Protein AF-0000000079770785 (afdb_homodimer)

Nearest PDB structures (foldseek):
  2zn9-assembly1_B  TM=9.279E-01  e=2.146E-15  Homo sapiens
  5jjg-assembly1_A-2  TM=9.272E-01  e=3.985E-15  Mus musculus
  3aak-assembly1_A-2  TM=9.476E-01  e=1.373E-14  Homo sapiens
  5gqq-assembly1_C  TM=9.398E-01  e=1.037E-14  Homo sapiens
  1hqv-assembly1_A  TM=9.372E-01  e=7.019E-14  Mus musculus

Radius of gyration: 20.45 Å; Cα contacts (8 Å, |Δi|>4): 401; chains: 2; bounding box: 53×60×52 Å

Secondary structure (DSSP, 8-state):
--HHHHHHHHHH-TT-SSSB-HHHHHHH---SSSSPPPHHHHHHHHHHH-TT-SSSB-HHHHHHHHHHHHHHHHHHHHH-TT-SSSB-HHHHHHHHHHTT----HHHHHHHHHHH-TT--S-B-HHHHHHHHHHHHHHHHHHHHH-TT--SEEEEEHHHHHHHHHTT--/--HHHHHHHHHH-TT-SSSB-HHHHHHH---SSSSPPPHHHHHHHHHHH-TT-SSSB-HHHHHHHHHHHHHHHHHHHHH-TT-SSSB-HHHHHHHHHHTT----HHHHHHHHHHH-TT--S-B-HHHHHHHHHHHHHHHHHHHHH-TT--SEEEEEHHHHHHHHGGG--

Structure (mmCIF, N/CA/C/O backbone):
data_AF-0000000079770785-model_v1
#
loop_
_entity.id
_entity.type
_entity.pdbx_description
1 polymer 'Programmed cell death protein 6'
#
loop_
_atom_site.group_PDB
_atom_site.id
_atom_site.type_symbol
_atom_site.label_atom_id
_atom_site.label_alt_id
_atom_site.label_comp_id
_atom_site.label_asym_id
_atom_site.label_entity_id
_atom_site.label_seq_id
_atom_site.pdbx_PDB_ins_code
_atom_site.Cartn_x
_atom_site.Cartn_y
_atom_site.Cartn_z
_atom_site.occupancy
_atom_site.B_iso_or_equiv
_atom_site.auth_seq_id
_atom_site.auth_comp_id
_atom_site.auth_asym_id
_atom_site.auth_atom_id
_atom_site.pdbx_PDB_model_num
ATOM 1 N N . MET A 1 1 ? -13.609 3.619 28.141 1 62.94 1 MET A N 1
ATOM 2 C CA . MET A 1 1 ? -13.633 4.07 26.75 1 62.94 1 MET A CA 1
ATOM 3 C C . MET A 1 1 ? -14.391 5.387 26.625 1 62.94 1 MET A C 1
ATOM 5 O O . MET A 1 1 ? -15.375 5.617 27.328 1 62.94 1 MET A O 1
ATOM 9 N N . ASP A 1 2 ? -13.711 6.406 25.938 1 83.19 2 ASP A N 1
ATOM 10 C CA . ASP A 1 2 ? -14.281 7.742 25.812 1 83.19 2 ASP A CA 1
ATOM 11 C C . ASP A 1 2 ? -15.641 7.691 25.109 1 83.19 2 ASP A C 1
ATOM 13 O O . ASP A 1 2 ? -15.766 7.125 24.016 1 83.19 2 ASP A O 1
ATOM 17 N N . GLN A 1 3 ? -16.719 7.91 25.844 1 89.94 3 GLN A N 1
ATOM 18 C CA . GLN A 1 3 ? -18.109 7.934 25.359 1 89.94 3 GLN A CA 1
ATOM 19 C C . GLN A 1 3 ? -18.203 8.609 24 1 89.94 3 GLN A C 1
ATOM 21 O O . GLN A 1 3 ? -18.969 8.172 23.141 1 89.94 3 GLN A O 1
ATOM 26 N N . ARG A 1 4 ? -17.484 9.555 23.828 1 93.75 4 ARG A N 1
ATOM 27 C CA . ARG A 1 4 ? -17.469 10.281 22.562 1 93.75 4 ARG A CA 1
ATOM 28 C C . ARG A 1 4 ? -17.016 9.383 21.422 1 93.75 4 ARG A C 1
ATOM 30 O O . ARG A 1 4 ? -17.625 9.375 20.359 1 93.75 4 ARG A O 1
ATOM 37 N N . ILE A 1 5 ? -16.047 8.594 21.641 1 95.12 5 ILE A N 1
ATOM 38 C CA . ILE A 1 5 ? -15.508 7.707 20.625 1 95.12 5 ILE A CA 1
ATOM 39 C C . ILE A 1 5 ? -16.531 6.629 20.281 1 95.12 5 ILE A C 1
ATOM 41 O O . ILE A 1 5 ? -16.703 6.281 19.109 1 95.12 5 ILE A O 1
ATOM 45 N N . THR A 1 6 ? -17.172 6.16 21.234 1 95.5 6 THR A N 1
ATOM 46 C CA . THR A 1 6 ? -18.203 5.141 21.016 1 95.5 6 THR A CA 1
ATOM 47 C C . THR A 1 6 ? -19.328 5.684 20.141 1 95.5 6 THR A C 1
ATOM 49 O O . THR A 1 6 ? -19.828 4.984 19.25 1 95.5 6 THR A O 1
ATOM 52 N N . GLU A 1 7 ? -19.75 6.871 20.406 1 96.69 7 GLU A N 1
ATOM 53 C CA . GLU A 1 7 ? -20.797 7.504 19.609 1 96.69 7 GLU A CA 1
ATOM 54 C C . GLU A 1 7 ? -20.359 7.695 18.156 1 96.69 7 GLU A C 1
ATOM 56 O O . GLU A 1 7 ? -21.125 7.453 17.234 1 96.69 7 GLU A O 1
ATOM 61 N N . ILE A 1 8 ? -19.172 8.148 18.016 1 96.75 8 ILE A N 1
ATOM 62 C CA . ILE A 1 8 ? -18.641 8.344 16.672 1 96.75 8 ILE A CA 1
ATOM 63 C C . ILE A 1 8 ? -18.547 7.004 15.953 1 96.75 8 ILE A C 1
ATOM 65 O O . ILE A 1 8 ? -18.891 6.906 14.773 1 96.75 8 ILE A O 1
ATOM 69 N N . PHE A 1 9 ? -18.078 5.992 16.656 1 97.88 9 PHE A N 1
ATOM 70 C CA . PHE A 1 9 ? -18.016 4.645 16.109 1 97.88 9 PHE A CA 1
ATOM 71 C C . PHE A 1 9 ? -19.359 4.207 15.562 1 97.88 9 PHE A C 1
ATOM 73 O O . PHE A 1 9 ? -19.453 3.709 14.438 1 97.88 9 PHE A O 1
ATOM 80 N N . LYS A 1 10 ? -20.344 4.398 16.328 1 97.06 10 LYS A N 1
ATOM 81 C CA . LYS A 1 10 ? -21.688 3.992 15.938 1 97.06 10 LYS A CA 1
ATOM 82 C C . LYS A 1 10 ? -22.156 4.754 14.695 1 97.06 10 LYS A C 1
ATOM 84 O O . LYS A 1 10 ? -22.859 4.195 13.844 1 97.06 10 LYS A O 1
ATOM 89 N N . ARG A 1 11 ? -21.766 5.973 14.578 1 97.19 11 ARG A N 1
ATOM 90 C CA . ARG A 1 11 ? -22.125 6.789 13.43 1 97.19 11 ARG A CA 1
ATOM 91 C C . ARG A 1 11 ? -21.422 6.305 12.164 1 97.19 11 ARG A C 1
ATOM 93 O O . ARG A 1 11 ? -22 6.328 11.078 1 97.19 11 ARG A O 1
ATOM 100 N N . VAL A 1 12 ? -20.219 5.918 12.352 1 97.31 12 VAL A N 1
ATOM 101 C CA . VAL A 1 12 ? -19.422 5.465 11.219 1 97.31 12 VAL A CA 1
ATOM 102 C C . VAL A 1 12 ? -19.875 4.07 10.789 1 97.31 12 VAL A C 1
ATOM 104 O O . VAL A 1 12 ? -19.906 3.76 9.594 1 97.31 12 VAL A O 1
ATOM 107 N N . ASP A 1 13 ? -20.203 3.283 11.797 1 97.5 13 ASP A N 1
ATOM 108 C CA . ASP A 1 13 ? -20.703 1.934 11.547 1 97.5 13 ASP A CA 1
ATOM 109 C C . ASP A 1 13 ? -22.141 1.964 11.031 1 97.5 13 ASP A C 1
ATOM 111 O O . ASP A 1 13 ? -23.062 1.526 11.719 1 97.5 13 ASP A O 1
ATOM 115 N N . THR A 1 14 ? -22.328 2.27 9.812 1 95.81 14 THR A N 1
ATOM 116 C CA . THR A 1 14 ? -23.625 2.578 9.242 1 95.81 14 THR A CA 1
ATOM 117 C C . THR A 1 14 ? -24.484 1.32 9.156 1 95.81 14 THR A C 1
ATOM 119 O O . THR A 1 14 ? -25.719 1.402 9.156 1 95.81 14 THR A O 1
ATOM 122 N N . ASP A 1 15 ? -23.953 0.101 9.078 1 93.5 15 ASP A N 1
ATOM 123 C CA . ASP A 1 15 ? -24.766 -1.11 8.969 1 93.5 15 ASP A CA 1
ATOM 124 C C . ASP A 1 15 ? -24.969 -1.768 10.328 1 93.5 15 ASP A C 1
ATOM 126 O O . ASP A 1 15 ? -25.594 -2.82 10.43 1 93.5 15 ASP A O 1
ATOM 130 N N . GLY A 1 16 ? -24.375 -1.284 11.328 1 95.38 16 GLY A N 1
ATOM 131 C CA . GLY A 1 16 ? -24.562 -1.743 12.695 1 95.38 16 GLY A CA 1
ATOM 132 C C . GLY A 1 16 ? -23.953 -3.105 12.961 1 95.38 16 GLY A C 1
ATOM 133 O O . GLY A 1 16 ? -24.438 -3.852 13.812 1 95.38 16 GLY A O 1
ATOM 134 N N . SER A 1 17 ? -22.938 -3.449 12.266 1 94.12 17 SER A N 1
ATOM 135 C CA . SER A 1 17 ? -22.328 -4.773 12.367 1 94.12 17 SER A CA 1
ATOM 136 C C . SER A 1 17 ? -21.438 -4.879 13.594 1 94.12 17 SER A C 1
ATOM 138 O O . SER A 1 17 ? -21.062 -5.977 14.008 1 94.12 17 SER A O 1
ATOM 140 N N . GLY A 1 18 ? -21.062 -3.727 14.133 1 96 18 GLY A N 1
ATOM 141 C CA . GLY A 1 18 ? -20.078 -3.715 15.203 1 96 18 GLY A CA 1
ATOM 142 C C . GLY A 1 18 ? -18.641 -3.604 14.703 1 96 18 GLY A C 1
ATOM 143 O O . GLY A 1 18 ? -17.703 -3.582 15.5 1 96 18 GLY A O 1
ATOM 144 N N . TYR A 1 19 ? -18.484 -3.543 13.43 1 95.19 19 TYR A N 1
ATOM 145 C CA . TYR A 1 19 ? -17.188 -3.35 12.789 1 95.19 19 TYR A CA 1
ATOM 146 C C . TYR A 1 19 ? -17.266 -2.281 11.703 1 95.19 19 TYR A C 1
ATOM 148 O O . TYR A 1 19 ? -18.328 -2.08 11.102 1 95.19 19 TYR A O 1
ATOM 156 N N . ILE A 1 20 ? -16.203 -1.583 11.547 1 95.81 20 ILE A N 1
ATOM 157 C CA . ILE A 1 20 ? -16.109 -0.589 10.484 1 95.81 20 ILE A CA 1
ATOM 158 C C . ILE A 1 20 ? -15.297 -1.154 9.32 1 95.81 20 ILE A C 1
ATOM 160 O O . ILE A 1 20 ? -14.188 -1.652 9.508 1 95.81 20 ILE A O 1
ATOM 164 N N . ASN A 1 21 ? -15.914 -1.165 8.148 1 90.88 21 ASN A N 1
ATOM 165 C CA . ASN A 1 21 ? -15.195 -1.595 6.957 1 90.88 21 ASN A CA 1
ATOM 166 C C . ASN A 1 21 ? -14.602 -0.409 6.203 1 90.88 21 ASN A C 1
ATOM 168 O O . ASN A 1 21 ? -14.734 0.737 6.637 1 90.88 21 ASN A O 1
ATOM 172 N N . ALA A 1 22 ? -13.93 -0.671 5.086 1 89.62 22 ALA A N 1
ATOM 173 C CA . ALA A 1 22 ? -13.219 0.358 4.328 1 89.62 22 ALA A CA 1
ATOM 174 C C . ALA A 1 22 ? -14.188 1.402 3.785 1 89.62 22 ALA A C 1
ATOM 176 O O . ALA A 1 22 ? -13.906 2.602 3.82 1 89.62 22 ALA A O 1
ATOM 177 N N . GLU A 1 23 ? -15.289 0.953 3.295 1 88.81 23 GLU A N 1
ATOM 178 C CA . GLU A 1 23 ? -16.281 1.856 2.715 1 88.81 23 GLU A CA 1
ATOM 179 C C . GLU A 1 23 ? -16.844 2.801 3.768 1 88.81 23 GLU A C 1
ATOM 181 O O . GLU A 1 23 ? -17.016 3.996 3.514 1 88.81 23 GLU A O 1
ATOM 186 N N . GLU A 1 24 ? -17.156 2.215 4.863 1 94.56 24 GLU A N 1
ATOM 187 C CA . GLU A 1 24 ? -17.688 3.018 5.957 1 94.56 24 GLU A CA 1
ATOM 188 C C . GLU A 1 24 ? -16.672 4.047 6.438 1 94.56 24 GLU A C 1
ATOM 190 O O . GLU A 1 24 ? -17.016 5.207 6.676 1 94.56 24 GLU A O 1
ATOM 195 N N . LEU A 1 25 ? -15.461 3.598 6.594 1 94.81 25 LEU A N 1
ATOM 196 C CA . LEU A 1 25 ? -14.414 4.52 7.02 1 94.81 25 LEU A CA 1
ATOM 197 C C . LEU A 1 25 ? -14.172 5.598 5.965 1 94.81 25 LEU A C 1
ATOM 199 O O . LEU A 1 25 ? -14 6.77 6.301 1 94.81 25 LEU A O 1
ATOM 203 N N . GLN A 1 26 ? -14.148 5.203 4.711 1 92.38 26 GLN A N 1
ATOM 204 C CA . GLN A 1 26 ? -13.945 6.145 3.615 1 92.38 26 GLN A CA 1
ATOM 205 C C . GLN A 1 26 ? -15.031 7.227 3.619 1 92.38 26 GLN A C 1
ATOM 207 O O . GLN A 1 26 ? -14.734 8.406 3.43 1 92.38 26 GLN A O 1
ATOM 212 N N . ALA A 1 27 ? -16.234 6.82 3.844 1 93.12 27 ALA A N 1
ATOM 213 C CA . ALA A 1 27 ? -17.359 7.746 3.836 1 93.12 27 ALA A CA 1
ATOM 214 C C . ALA A 1 27 ? -17.312 8.695 5.027 1 93.12 27 ALA A C 1
ATOM 216 O O . ALA A 1 27 ? -17.844 9.805 4.977 1 93.12 27 ALA A O 1
ATOM 217 N N . ALA A 1 28 ? -16.703 8.32 6.059 1 95.69 28 ALA A N 1
ATOM 218 C CA . ALA A 1 28 ? -16.672 9.094 7.297 1 95.69 28 ALA A CA 1
ATOM 219 C C . ALA A 1 28 ? -15.562 10.141 7.262 1 95.69 28 ALA A C 1
ATOM 221 O O . ALA A 1 28 ? -15.617 11.133 7.984 1 95.69 28 ALA A O 1
ATOM 222 N N . LEU A 1 29 ? -14.578 9.898 6.441 1 95.44 29 LEU A N 1
ATOM 223 C CA . LEU A 1 29 ? -13.414 10.773 6.426 1 95.44 29 LEU A CA 1
ATOM 224 C C . LEU A 1 29 ? -13.453 11.711 5.227 1 95.44 29 LEU A C 1
ATOM 226 O O . LEU A 1 29 ? -13.93 11.336 4.156 1 95.44 29 LEU A O 1
ATOM 230 N N . THR A 1 30 ? -12.969 12.891 5.457 1 93.88 30 THR A N 1
ATOM 231 C CA . THR A 1 30 ? -12.891 13.883 4.391 1 93.88 30 THR A CA 1
ATOM 232 C C . THR A 1 30 ? -11.445 14.281 4.129 1 93.88 30 THR A C 1
ATOM 234 O O . THR A 1 30 ? -10.648 14.398 5.062 1 93.88 30 THR A O 1
ATOM 237 N N . ASN A 1 31 ? -11.133 14.508 2.834 1 93.19 31 ASN A N 1
ATOM 238 C CA . ASN A 1 31 ? -9.773 14.906 2.484 1 93.19 31 ASN A CA 1
ATOM 239 C C . ASN A 1 31 ? -9.664 16.422 2.283 1 93.19 31 ASN A C 1
ATOM 241 O O . ASN A 1 31 ? -8.578 16.938 2.035 1 93.19 31 ASN A O 1
ATOM 245 N N . GLY A 1 32 ? -10.766 17.094 2.287 1 91.94 32 GLY A N 1
ATOM 246 C CA . GLY A 1 32 ? -10.766 18.547 2.193 1 91.94 32 GLY A CA 1
ATOM 247 C C . GLY A 1 32 ? -10.781 19.047 0.763 1 91.94 32 GLY A C 1
ATOM 248 O O . GLY A 1 32 ? -10.766 20.25 0.527 1 91.94 32 GLY A O 1
ATOM 249 N N . LEU A 1 33 ? -10.828 18.156 -0.262 1 90.94 33 LEU A N 1
ATOM 250 C CA . LEU A 1 33 ? -10.766 18.562 -1.665 1 90.94 33 LEU A CA 1
ATOM 251 C C . LEU A 1 33 ? -12.094 18.297 -2.365 1 90.94 33 LEU A C 1
ATOM 253 O O . LEU A 1 33 ? -12.25 18.609 -3.547 1 90.94 33 LEU A O 1
ATOM 257 N N . GLY A 1 34 ? -13.023 17.781 -1.688 1 86.75 34 GLY A N 1
ATOM 258 C CA . GLY A 1 34 ? -14.32 17.5 -2.279 1 86.75 34 GLY A CA 1
ATOM 259 C C . GLY A 1 34 ? -14.359 16.203 -3.059 1 86.75 34 GLY A C 1
ATOM 260 O O . GLY A 1 34 ? -15.312 15.93 -3.783 1 86.75 34 GLY A O 1
ATOM 261 N N . THR A 1 35 ? -13.297 15.477 -3.025 1 85.69 35 THR A N 1
ATOM 262 C CA . THR A 1 35 ? -13.227 14.148 -3.631 1 85.69 35 THR A CA 1
ATOM 263 C C . THR A 1 35 ? -13.25 13.062 -2.561 1 85.69 35 THR A C 1
ATOM 265 O O . THR A 1 35 ? -13.023 13.344 -1.38 1 85.69 35 THR A O 1
ATOM 268 N N . PRO A 1 36 ? -13.547 11.859 -2.953 1 86.19 36 PRO A N 1
ATOM 269 C CA . PRO A 1 36 ? -13.508 10.773 -1.973 1 86.19 36 PRO A CA 1
ATOM 270 C C . PRO A 1 36 ? -12.125 10.578 -1.355 1 86.19 36 PRO A C 1
ATOM 272 O O . PRO A 1 36 ? -11.117 10.805 -2.021 1 86.19 36 PRO A O 1
ATOM 275 N N . PHE A 1 37 ? -12.242 10.133 -0.103 1 91.75 37 PHE A N 1
ATOM 276 C CA . PHE A 1 37 ? -11 9.828 0.587 1 91.75 37 PHE A CA 1
ATOM 277 C C . PHE A 1 37 ? -10.242 8.711 -0.126 1 91.75 37 PHE A C 1
ATOM 279 O O . PHE A 1 37 ? -10.852 7.727 -0.566 1 91.75 37 PHE A O 1
ATOM 286 N N . ASP A 1 38 ? -8.922 8.883 -0.202 1 88.94 38 ASP A N 1
ATOM 287 C CA . ASP A 1 38 ? -8.086 7.957 -0.965 1 88.94 38 ASP A CA 1
ATOM 288 C C . ASP A 1 38 ? -8.141 6.551 -0.371 1 88.94 38 ASP A C 1
ATOM 290 O O . ASP A 1 38 ? -7.914 6.367 0.827 1 88.94 38 ASP A O 1
ATOM 294 N N . ILE A 1 39 ? -8.344 5.602 -1.217 1 85.81 39 ILE A N 1
ATOM 295 C CA . ILE A 1 39 ? -8.57 4.234 -0.767 1 85.81 39 ILE A CA 1
ATOM 296 C C . ILE A 1 39 ? -7.262 3.629 -0.266 1 85.81 39 ILE A C 1
ATOM 298 O O . ILE A 1 39 ? -7.262 2.814 0.659 1 85.81 39 ILE A O 1
ATOM 302 N N . ASN A 1 40 ? -6.18 4.008 -0.842 1 86.69 40 ASN A N 1
ATOM 303 C CA . ASN A 1 40 ? -4.898 3.508 -0.366 1 86.69 40 ASN A CA 1
ATOM 304 C C . ASN A 1 40 ? -4.609 3.963 1.062 1 86.69 40 ASN A C 1
ATOM 306 O O . ASN A 1 40 ? -4.07 3.199 1.865 1 86.69 40 ASN A O 1
ATOM 310 N N . CYS A 1 41 ? -4.941 5.168 1.296 1 91.38 41 CYS A N 1
ATOM 311 C CA . CYS A 1 41 ? -4.766 5.68 2.652 1 91.38 41 CYS A CA 1
ATOM 312 C C . CYS A 1 41 ? -5.68 4.949 3.629 1 91.38 41 CYS A C 1
ATOM 314 O O . CYS A 1 41 ? -5.262 4.602 4.734 1 91.38 41 CYS A O 1
ATOM 316 N N . ILE A 1 42 ? -6.922 4.691 3.205 1 91.19 42 ILE A N 1
ATOM 317 C CA . ILE A 1 42 ? -7.863 3.939 4.027 1 91.19 42 ILE A CA 1
ATOM 318 C C . ILE A 1 42 ? -7.281 2.564 4.348 1 91.19 42 ILE A C 1
ATOM 320 O O . ILE A 1 42 ? -7.285 2.137 5.504 1 91.19 42 ILE A O 1
ATOM 324 N N . SER A 1 43 ? -6.77 1.962 3.334 1 88.06 43 SER A N 1
ATOM 325 C CA . SER A 1 43 ? -6.207 0.624 3.484 1 88.06 43 SER A CA 1
ATOM 326 C C . SER A 1 43 ? -5.02 0.626 4.441 1 88.06 43 SER A C 1
ATOM 328 O O . SER A 1 43 ? -4.887 -0.275 5.273 1 88.06 43 SER A O 1
ATOM 330 N N . LEU A 1 44 ? -4.211 1.604 4.281 1 89.81 44 LEU A N 1
ATOM 331 C CA . LEU A 1 44 ? -3.062 1.738 5.172 1 89.81 44 LEU A CA 1
ATOM 332 C C . LEU A 1 44 ? -3.512 1.885 6.621 1 89.81 44 LEU A C 1
ATOM 334 O O . LEU A 1 44 ? -3.01 1.187 7.504 1 89.81 44 LEU A O 1
ATOM 338 N N . MET A 1 45 ? -4.52 2.738 6.883 1 92.56 45 MET A N 1
ATOM 339 C CA . MET A 1 45 ? -5.012 2.969 8.234 1 92.56 45 MET A CA 1
ATOM 340 C C . MET A 1 45 ? -5.613 1.696 8.82 1 92.56 45 MET A C 1
ATOM 342 O O . MET A 1 45 ? -5.336 1.343 9.969 1 92.56 45 MET A O 1
ATOM 346 N N . ILE A 1 46 ? -6.344 1.025 8.039 1 90.44 46 ILE A N 1
ATOM 347 C CA . ILE A 1 46 ? -6.957 -0.214 8.5 1 90.44 46 ILE A CA 1
ATOM 348 C C . ILE A 1 46 ? -5.871 -1.236 8.828 1 90.44 46 ILE A C 1
ATOM 350 O O . ILE A 1 46 ? -5.902 -1.868 9.891 1 90.44 46 ILE A O 1
ATOM 354 N N . SER A 1 47 ? -4.949 -1.319 7.941 1 87.44 47 SER A N 1
ATOM 355 C CA . SER A 1 47 ? -3.887 -2.301 8.133 1 87.44 47 SER A CA 1
ATOM 356 C C . SER A 1 47 ? -3.088 -2.006 9.398 1 87.44 47 SER A C 1
ATOM 358 O O . SER A 1 47 ? -2.621 -2.926 10.078 1 87.44 47 SER A O 1
ATOM 360 N N . LEU A 1 48 ? -2.893 -0.761 9.727 1 89.44 48 LEU A N 1
ATOM 361 C CA . LEU A 1 48 ? -2.092 -0.352 10.875 1 89.44 48 LEU A CA 1
ATOM 362 C C . LEU A 1 48 ? -2.785 -0.724 12.18 1 89.44 48 LEU A C 1
ATOM 364 O O . LEU A 1 48 ? -2.123 -1.008 13.18 1 89.44 48 LEU A O 1
ATOM 368 N N . PHE A 1 49 ? -4.094 -0.799 12.156 1 92.94 49 PHE A N 1
ATOM 369 C CA . PHE A 1 49 ? -4.766 -0.921 13.445 1 92.94 49 PHE A CA 1
ATOM 370 C C . PHE A 1 49 ? -5.598 -2.195 13.5 1 92.94 49 PHE A C 1
ATOM 372 O O . PHE A 1 49 ? -6.125 -2.553 14.555 1 92.94 49 PHE A O 1
ATOM 379 N N . ASP A 1 50 ? -5.715 -2.814 12.398 1 89 50 ASP A N 1
ATOM 380 C CA . ASP A 1 50 ? -6.422 -4.09 12.352 1 89 50 ASP A CA 1
ATOM 381 C C . ASP A 1 50 ? -5.562 -5.219 12.922 1 89 50 ASP A C 1
ATOM 383 O O . ASP A 1 50 ? -4.988 -6.012 12.172 1 89 50 ASP A O 1
ATOM 387 N N . THR A 1 51 ? -5.59 -5.473 14.148 1 84.19 51 THR A N 1
ATOM 388 C CA . THR A 1 51 ? -4.684 -6.363 14.867 1 84.19 51 THR A CA 1
ATOM 389 C C . THR A 1 51 ? -5.008 -7.824 14.562 1 84.19 51 THR A C 1
ATOM 391 O O . THR A 1 51 ? -4.125 -8.68 14.609 1 84.19 51 THR A O 1
ATOM 394 N N . ASP A 1 52 ? -6.273 -8.102 14.25 1 80.94 52 ASP A N 1
ATOM 395 C CA . ASP A 1 52 ? -6.629 -9.492 14.016 1 80.94 52 ASP A CA 1
ATOM 396 C C . ASP A 1 52 ? -6.668 -9.812 12.523 1 80.94 52 ASP A C 1
ATOM 398 O O . ASP A 1 52 ? -7.055 -10.906 12.117 1 80.94 52 ASP A O 1
ATOM 402 N N . ASN A 1 53 ? -6.359 -8.797 11.664 1 78.94 53 ASN A N 1
ATOM 403 C CA . ASN A 1 53 ? -6.195 -8.953 10.219 1 78.94 53 ASN A CA 1
ATOM 404 C C . ASN A 1 53 ? -7.465 -9.484 9.562 1 78.94 53 ASN A C 1
ATOM 406 O O . ASN A 1 53 ? -7.406 -10.383 8.727 1 78.94 53 ASN A O 1
ATOM 410 N N . ASN A 1 54 ? -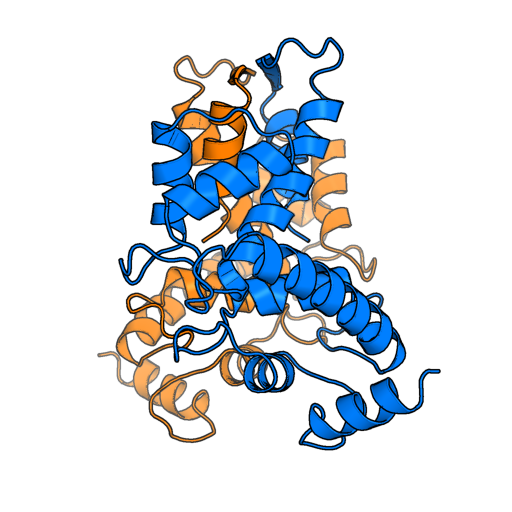8.539 -8.984 10.047 1 79.81 54 ASN A N 1
ATOM 411 C CA . ASN A 1 54 ? -9.789 -9.438 9.453 1 79.81 54 ASN A CA 1
ATOM 412 C C . ASN A 1 54 ? -10.328 -8.43 8.438 1 79.81 54 ASN A C 1
ATOM 414 O O . ASN A 1 54 ? -11.414 -8.609 7.887 1 79.81 54 ASN A O 1
ATOM 418 N N . GLY A 1 55 ? -9.617 -7.305 8.281 1 81.69 55 GLY A N 1
ATOM 419 C CA . GLY A 1 55 ? -9.977 -6.34 7.254 1 81.69 55 GLY A CA 1
ATOM 420 C C . GLY A 1 55 ? -10.969 -5.293 7.734 1 81.69 55 GLY A C 1
ATOM 421 O O . GLY A 1 55 ? -11.391 -4.434 6.961 1 81.69 55 GLY A O 1
ATOM 422 N N . THR A 1 56 ? -11.359 -5.398 9.008 1 89.44 56 THR A N 1
ATOM 423 C CA . THR A 1 56 ? -12.297 -4.438 9.578 1 89.44 56 THR A CA 1
ATOM 424 C C . THR A 1 56 ? -11.75 -3.865 10.883 1 89.44 56 THR A C 1
ATOM 426 O O . THR A 1 56 ? -10.703 -4.297 11.367 1 89.44 56 THR A O 1
ATOM 429 N N . ILE A 1 57 ? -12.453 -2.828 11.305 1 95 57 ILE A N 1
ATOM 430 C CA . ILE A 1 57 ? -12.008 -2.113 12.5 1 95 57 ILE A CA 1
ATOM 431 C C . ILE A 1 57 ? -13.023 -2.295 13.617 1 95 57 ILE A C 1
ATOM 433 O O . ILE A 1 57 ? -14.195 -1.936 13.469 1 95 57 ILE A O 1
ATOM 437 N N . SER A 1 58 ? -12.57 -2.938 14.688 1 96.06 58 SER A N 1
ATOM 438 C CA . SER A 1 58 ? -13.398 -3.055 15.883 1 96.06 58 SER A CA 1
ATOM 439 C C . SER A 1 58 ? -13.414 -1.753 16.672 1 96.06 58 SER A C 1
ATOM 4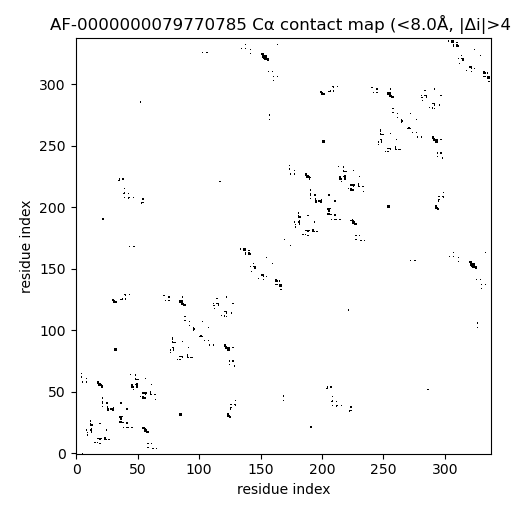41 O O . SER A 1 58 ? -12.664 -0.822 16.359 1 96.06 58 SER A O 1
ATOM 443 N N . LEU A 1 59 ? -14.297 -1.743 17.703 1 96.31 59 LEU A N 1
ATOM 444 C CA . LEU A 1 59 ? -14.406 -0.537 18.516 1 96.31 59 LEU A CA 1
ATOM 445 C C . LEU A 1 59 ? -13.078 -0.198 19.172 1 96.31 59 LEU A C 1
ATOM 447 O O . LEU A 1 59 ? -12.648 0.96 19.156 1 96.31 59 LEU A O 1
ATOM 451 N N . ASN A 1 60 ? -12.469 -1.128 19.703 1 95.81 60 ASN A N 1
ATOM 452 C CA . ASN A 1 60 ? -11.172 -0.901 20.344 1 95.81 60 ASN A CA 1
ATOM 453 C C . ASN A 1 60 ? -10.133 -0.417 19.344 1 95.81 60 ASN A C 1
ATOM 455 O O . ASN A 1 60 ? -9.391 0.527 19.609 1 95.81 60 ASN A O 1
ATOM 459 N N . GLU A 1 61 ? -10.055 -1.037 18.234 1 96.31 61 GLU A N 1
ATOM 460 C CA . GLU A 1 61 ? -9.148 -0.614 17.172 1 96.31 61 GLU A CA 1
ATOM 461 C C . GLU A 1 61 ? -9.477 0.801 16.703 1 96.31 61 GLU A C 1
ATOM 463 O O . GLU A 1 61 ? -8.57 1.587 16.406 1 96.31 61 GLU A O 1
ATOM 468 N N . PHE A 1 62 ? -10.766 0.997 16.703 1 97.31 62 PHE A N 1
ATOM 469 C CA . PHE A 1 62 ? -11.227 2.303 16.234 1 97.31 62 PHE A CA 1
ATOM 470 C C . PHE A 1 62 ? -10.758 3.404 17.188 1 97.31 62 PHE A C 1
ATOM 472 O O . PHE A 1 62 ? -10.391 4.492 16.734 1 97.31 62 PHE A O 1
ATOM 479 N N . SER A 1 63 ? -10.828 3.135 18.391 1 97.25 63 SER A N 1
ATOM 480 C CA . SER A 1 63 ? -10.391 4.133 19.359 1 97.25 63 SER A CA 1
ATOM 481 C C . SER A 1 63 ? -8.945 4.555 19.109 1 97.25 63 SER A C 1
ATOM 483 O O . SER A 1 63 ? -8.633 5.746 19.109 1 97.25 63 SER A O 1
ATOM 485 N N . GLN A 1 64 ? -8.109 3.633 18.875 1 96.62 64 GLN A N 1
ATOM 486 C CA . GLN A 1 64 ? -6.707 3.92 18.562 1 96.62 64 GLN A CA 1
ATOM 487 C C . GLN A 1 64 ? -6.57 4.648 17.234 1 96.62 64 GLN A C 1
ATOM 489 O O . GLN A 1 64 ? -5.816 5.617 17.125 1 96.62 64 GLN A O 1
ATOM 494 N N . LEU A 1 65 ? -7.285 4.164 16.297 1 96.62 65 LEU A N 1
ATOM 495 C CA . LEU A 1 65 ? -7.281 4.789 14.977 1 96.62 65 LEU A CA 1
ATOM 496 C C . LEU A 1 65 ? -7.742 6.242 15.062 1 96.62 65 LEU A C 1
ATOM 498 O O . LEU A 1 65 ? -7.148 7.125 14.445 1 96.62 65 LEU A O 1
ATOM 502 N N . PHE A 1 66 ? -8.766 6.43 15.844 1 96.75 66 PHE A N 1
ATOM 503 C CA . PHE A 1 66 ? -9.32 7.766 16.016 1 96.75 66 PHE A CA 1
ATOM 504 C C . PHE A 1 66 ? -8.289 8.711 16.609 1 96.75 66 PHE A C 1
ATOM 506 O O . PHE A 1 66 ? -8.125 9.836 16.125 1 96.75 66 PHE A O 1
ATOM 513 N N . ASN A 1 67 ? -7.672 8.289 17.594 1 96.75 67 ASN A N 1
ATOM 514 C CA . ASN A 1 67 ? -6.633 9.102 18.203 1 96.75 67 ASN A CA 1
ATOM 515 C C . ASN A 1 67 ? -5.488 9.383 17.234 1 96.75 67 ASN A C 1
ATOM 517 O O . ASN A 1 67 ? -4.949 10.492 17.203 1 96.75 67 ASN A O 1
ATOM 521 N N . TYR A 1 68 ? -5.152 8.414 16.5 1 96.19 68 TYR A N 1
ATOM 522 C CA . TYR A 1 68 ? -4.121 8.531 15.469 1 96.19 68 TYR A CA 1
ATOM 523 C C . TYR A 1 68 ? -4.5 9.578 14.43 1 96.19 68 TYR A C 1
ATOM 525 O O . TYR A 1 68 ? -3.707 10.477 14.117 1 96.19 68 TYR A O 1
ATOM 533 N N . ILE A 1 69 ? -5.691 9.539 13.945 1 96.62 69 ILE A N 1
ATOM 534 C CA . ILE A 1 69 ? -6.184 10.453 12.922 1 96.62 69 ILE A CA 1
ATOM 535 C C . ILE A 1 69 ? -6.234 11.875 13.484 1 96.62 69 ILE A C 1
ATOM 537 O O . ILE A 1 69 ? -5.859 12.828 12.805 1 96.62 69 ILE A O 1
ATOM 541 N N . THR A 1 70 ? -6.707 11.953 14.719 1 96.81 70 THR A N 1
ATOM 542 C CA . THR A 1 70 ? -6.801 13.25 15.367 1 96.81 70 THR A CA 1
ATOM 543 C C . THR A 1 70 ? -5.422 13.898 15.477 1 96.81 70 THR A C 1
ATOM 545 O O . THR A 1 70 ? -5.273 15.102 15.234 1 96.81 70 THR A O 1
ATOM 548 N N . ALA A 1 71 ? -4.449 13.156 15.781 1 97.06 71 ALA A N 1
ATOM 549 C CA . ALA A 1 71 ? -3.084 13.672 15.875 1 97.06 71 ALA A CA 1
ATOM 550 C C . ALA A 1 71 ? -2.59 14.18 14.523 1 97.06 71 ALA A C 1
ATOM 552 O O . ALA A 1 71 ? -1.98 15.242 14.438 1 97.06 71 ALA A O 1
ATOM 553 N N . TRP A 1 72 ? -2.85 13.461 13.508 1 96.88 72 TRP A N 1
ATOM 554 C CA . TRP A 1 72 ? -2.439 13.859 12.164 1 96.88 72 TRP A CA 1
ATOM 555 C C . TRP A 1 72 ? -3.211 15.094 11.711 1 96.88 72 TRP A C 1
ATOM 557 O O . TRP A 1 72 ? -2.67 15.945 11 1 96.88 72 TRP A O 1
ATOM 567 N N . GLN A 1 73 ? -4.5 15.102 12.094 1 97 73 GLN A N 1
ATOM 568 C CA . GLN A 1 73 ? -5.309 16.266 11.734 1 97 73 GLN A CA 1
ATOM 569 C C . GLN A 1 73 ? -4.746 17.531 12.359 1 97 73 GLN A C 1
ATOM 571 O O . GLN A 1 73 ? -4.75 18.594 11.727 1 97 73 GLN A O 1
ATOM 576 N N . ASN A 1 74 ? -4.289 17.469 13.539 1 97.31 74 ASN A N 1
ATOM 577 C CA . ASN A 1 74 ? -3.67 18.609 14.203 1 97.31 74 ASN A CA 1
ATOM 578 C C . ASN A 1 74 ? -2.42 19.078 13.461 1 97.31 74 ASN A C 1
ATOM 580 O O . ASN A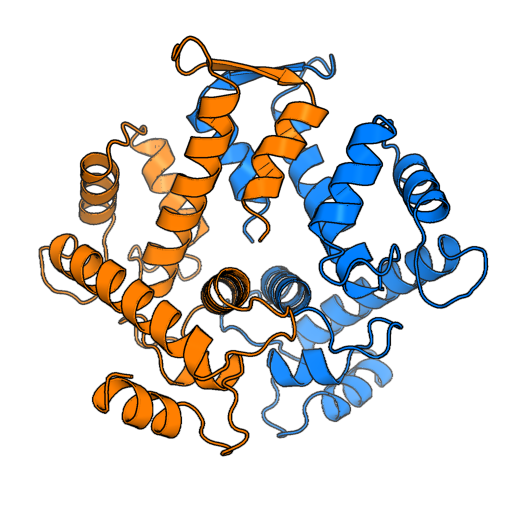 1 74 ? -2.238 20.266 13.234 1 97.31 74 ASN A O 1
ATOM 584 N N . LEU A 1 75 ? -1.625 18.188 13.07 1 96.81 75 LEU A N 1
ATOM 585 C CA . LEU A 1 75 ? -0.414 18.531 12.328 1 96.81 75 LEU A CA 1
ATOM 586 C C . LEU A 1 75 ? -0.758 19.125 10.969 1 96.81 75 LEU A C 1
ATOM 588 O O . LEU A 1 75 ? -0.146 20.109 10.547 1 96.81 75 LEU A O 1
ATOM 592 N N . PHE A 1 76 ? -1.739 18.5 10.352 1 98.12 76 PHE A N 1
ATOM 593 C CA . PHE A 1 76 ? -2.195 18.984 9.055 1 98.12 76 PHE A CA 1
ATOM 594 C C . PHE A 1 76 ? -2.641 20.438 9.141 1 98.12 76 PHE A C 1
ATOM 596 O O . PHE A 1 76 ? -2.256 21.266 8.305 1 98.12 76 PHE A O 1
ATOM 603 N N . THR A 1 77 ? -3.439 20.734 10.148 1 97.44 77 THR A N 1
ATOM 604 C CA . THR A 1 77 ? -3.943 22.094 10.352 1 97.44 77 THR A CA 1
ATOM 605 C C . THR A 1 77 ? -2.795 23.078 10.586 1 97.44 77 THR A C 1
ATOM 607 O O . THR A 1 77 ? -2.822 24.203 10.094 1 97.44 77 THR A O 1
ATOM 610 N N . GLN A 1 78 ? -1.808 22.656 11.258 1 97.44 78 GLN A N 1
ATOM 611 C CA . GLN A 1 78 ? -0.642 23.484 11.523 1 97.44 78 GLN A CA 1
ATOM 612 C C . GLN A 1 78 ? 0.143 23.766 10.242 1 97.44 78 GLN A C 1
ATOM 614 O O . GLN A 1 78 ? 0.675 24.859 10.062 1 97.44 78 GLN A O 1
ATOM 619 N N . HIS A 1 79 ? 0.19 22.812 9.383 1 98 79 HIS A N 1
ATOM 620 C CA . HIS A 1 79 ? 1.001 22.922 8.18 1 98 79 HIS A CA 1
ATOM 621 C C . HIS A 1 79 ? 0.224 23.609 7.059 1 98 79 HIS A C 1
ATOM 623 O O . HIS A 1 79 ? 0.818 24.094 6.094 1 98 79 HIS A O 1
ATOM 629 N N . ASP A 1 80 ? -1.074 23.516 7.203 1 97.88 80 ASP A N 1
ATOM 630 C CA . ASP A 1 80 ? -1.924 24.266 6.293 1 97.88 80 ASP A CA 1
ATOM 631 C C . ASP A 1 80 ? -1.995 25.734 6.711 1 97.88 80 ASP A C 1
ATOM 633 O O . ASP A 1 80 ? -3.027 26.203 7.199 1 97.88 80 ASP A O 1
ATOM 637 N N . ARG A 1 81 ? -1.043 26.5 6.316 1 96.19 81 ARG A N 1
ATOM 638 C CA . ARG A 1 81 ? -0.821 27.844 6.844 1 96.19 81 ARG A CA 1
ATOM 639 C C . ARG A 1 81 ? -1.915 28.812 6.379 1 96.19 81 ARG A C 1
ATOM 641 O O . ARG A 1 81 ? -2.307 29.719 7.113 1 96.19 81 ARG A O 1
ATOM 648 N N . ASP A 1 82 ? -2.398 28.656 5.188 1 96.25 82 ASP A N 1
ATOM 649 C CA . ASP A 1 82 ? -3.408 29.578 4.684 1 96.25 82 ASP A CA 1
ATOM 650 C C . ASP A 1 82 ? -4.816 29.078 4.977 1 96.25 82 ASP A C 1
ATOM 652 O O . ASP A 1 82 ? -5.801 29.641 4.492 1 96.25 82 ASP A O 1
ATOM 656 N N . ARG A 1 83 ? -4.918 27.969 5.676 1 95.94 83 ARG A N 1
ATOM 657 C CA . ARG A 1 83 ? -6.172 27.359 6.109 1 95.94 83 ARG A CA 1
ATOM 658 C C . ARG A 1 83 ? -7.105 27.141 4.93 1 95.94 83 ARG A C 1
ATOM 660 O O . ARG A 1 83 ? -8.305 27.422 5.016 1 95.94 83 ARG A O 1
ATOM 667 N N . SER A 1 84 ? -6.508 26.672 3.805 1 95.56 84 SER A N 1
ATOM 668 C CA . SER A 1 84 ? -7.273 26.422 2.588 1 95.56 84 SER A CA 1
ATOM 669 C C . SER A 1 84 ? -7.934 25.047 2.623 1 95.56 84 SER A C 1
ATOM 671 O O . SER A 1 84 ? -8.797 24.75 1.795 1 95.56 84 SER A O 1
ATOM 673 N N . GLY A 1 85 ? -7.531 24.188 3.564 1 96.06 85 GLY A N 1
ATOM 674 C CA . GLY A 1 85 ? -8.039 22.828 3.609 1 96.06 85 GLY A CA 1
ATOM 675 C C . GLY A 1 85 ? -7.211 21.859 2.789 1 96.06 85 GLY A C 1
ATOM 676 O O . GLY A 1 85 ? -7.598 20.703 2.613 1 96.06 85 GLY A O 1
ATOM 677 N N . SER A 1 86 ? -6.109 22.344 2.295 1 96.88 86 SER A N 1
ATOM 678 C CA . SER A 1 86 ? -5.18 21.531 1.514 1 96.88 86 SER A CA 1
ATOM 679 C C . SER A 1 86 ? -3.744 22.016 1.69 1 96.88 86 SER A C 1
ATOM 681 O O . SER A 1 86 ? -3.508 23.062 2.293 1 96.88 86 SER A O 1
ATOM 683 N N . ILE A 1 87 ? -2.824 21.203 1.273 1 97.81 87 ILE A N 1
ATOM 684 C CA . ILE A 1 87 ? -1.402 21.5 1.4 1 97.81 87 ILE A CA 1
ATOM 685 C C . ILE A 1 87 ? -0.808 21.766 0.021 1 97.81 87 ILE A C 1
ATOM 687 O O . ILE A 1 87 ? -0.851 20.922 -0.864 1 97.81 87 ILE A O 1
ATOM 691 N N . ASP A 1 88 ? -0.321 23 -0.162 1 97.25 88 ASP A N 1
ATOM 692 C CA . ASP A 1 88 ? 0.35 23.297 -1.422 1 97.25 88 ASP A CA 1
ATOM 693 C C . ASP A 1 88 ? 1.827 22.922 -1.365 1 97.25 88 ASP A C 1
ATOM 695 O O . ASP A 1 88 ? 2.293 22.375 -0.367 1 97.25 88 ASP A O 1
ATOM 699 N N . LEU A 1 89 ? 2.52 23.172 -2.463 1 97.19 89 LEU A N 1
ATOM 700 C CA . LEU A 1 89 ? 3.9 22.703 -2.559 1 97.19 89 LEU A CA 1
ATOM 701 C C . LEU A 1 89 ? 4.773 23.375 -1.499 1 97.19 89 LEU A C 1
ATOM 703 O O . LEU A 1 89 ? 5.613 22.719 -0.881 1 97.19 89 LEU A O 1
ATOM 707 N N . ASN A 1 90 ? 4.641 24.641 -1.278 1 97.44 90 ASN A N 1
ATOM 708 C CA . ASN A 1 90 ? 5.414 25.359 -0.269 1 97.44 90 ASN A CA 1
ATOM 709 C C . ASN A 1 90 ? 5.121 24.828 1.135 1 97.44 90 ASN A C 1
ATOM 711 O O . ASN A 1 90 ? 6.047 24.594 1.915 1 97.44 90 ASN A O 1
ATOM 715 N N . GLU A 1 91 ? 3.896 24.703 1.399 1 98.38 91 GLU A N 1
ATOM 716 C CA . GLU A 1 91 ? 3.5 24.156 2.697 1 98.38 91 GLU A CA 1
ATOM 717 C C . GLU A 1 91 ? 4.023 22.734 2.889 1 98.38 91 GLU A C 1
ATOM 719 O O . GLU A 1 91 ? 4.441 22.375 3.988 1 98.38 91 GLU A O 1
ATOM 724 N N . PHE A 1 92 ? 3.93 22.016 1.815 1 98.25 92 PHE A N 1
ATOM 725 C CA . PHE A 1 92 ? 4.434 20.641 1.853 1 98.25 92 PHE A CA 1
ATOM 726 C C . PHE A 1 92 ? 5.926 20.625 2.16 1 98.25 92 PHE A C 1
ATOM 728 O O . PHE A 1 92 ? 6.379 19.859 3.018 1 98.25 92 PHE A O 1
ATOM 735 N N . SER A 1 93 ? 6.633 21.453 1.537 1 97.75 93 SER A N 1
ATOM 736 C CA . SER A 1 93 ? 8.07 21.547 1.759 1 97.75 93 SER A CA 1
ATOM 737 C C . SER A 1 93 ? 8.383 21.922 3.203 1 97.75 93 SER A C 1
ATOM 739 O O . SER A 1 93 ? 9.266 21.344 3.826 1 97.75 93 SER A O 1
ATOM 741 N N . TYR A 1 94 ? 7.668 22.828 3.695 1 96.81 94 TYR A N 1
ATOM 742 C CA . TYR A 1 94 ? 7.852 23.266 5.074 1 96.81 94 TYR A CA 1
ATOM 743 C C . TYR A 1 94 ? 7.52 22.156 6.051 1 96.81 94 TYR A C 1
ATOM 745 O O . TYR A 1 94 ? 8.211 21.969 7.059 1 96.81 94 TYR A O 1
ATOM 753 N N . ALA A 1 95 ? 6.445 21.469 5.754 1 97.62 95 ALA A N 1
ATOM 754 C CA . ALA A 1 95 ? 6.055 20.359 6.602 1 97.62 95 ALA A CA 1
ATOM 755 C C . ALA A 1 95 ? 7.164 19.312 6.676 1 97.62 95 ALA A C 1
ATOM 757 O O . ALA A 1 95 ? 7.516 18.844 7.762 1 97.62 95 ALA A O 1
ATOM 758 N N . LEU A 1 96 ? 7.707 18.969 5.516 1 98.12 96 LEU A N 1
ATOM 759 C CA . LEU A 1 96 ? 8.781 17.984 5.473 1 98.12 96 LEU A CA 1
ATOM 760 C C . LEU A 1 96 ? 9.984 18.453 6.277 1 98.12 96 LEU A C 1
ATOM 762 O O . LEU A 1 96 ? 10.578 17.688 7.031 1 98.12 96 LEU A O 1
ATOM 766 N N . GLN A 1 97 ? 10.281 19.703 6.184 1 96.88 97 GLN A N 1
ATOM 767 C CA . GLN A 1 97 ? 11.383 20.266 6.949 1 96.88 97 GLN A CA 1
ATOM 768 C C . GLN A 1 97 ? 11.094 20.219 8.445 1 96.88 97 GLN A C 1
ATOM 770 O O . GLN A 1 97 ? 11.984 19.922 9.25 1 96.88 97 GLN A O 1
ATOM 775 N N . HIS A 1 98 ? 9.945 20.531 8.766 1 96.12 98 HIS A N 1
ATOM 776 C CA . HIS A 1 98 ? 9.531 20.484 10.156 1 96.12 98 HIS A CA 1
ATOM 777 C C . HIS A 1 98 ? 9.734 19.094 10.75 1 96.12 98 HIS A C 1
ATOM 779 O O . HIS A 1 98 ? 10.109 18.969 11.914 1 96.12 98 HIS A O 1
ATOM 785 N N . PHE A 1 99 ? 9.531 18.094 9.961 1 95.94 99 PHE A N 1
ATOM 786 C CA . PHE A 1 99 ? 9.688 16.719 10.422 1 95.94 99 PHE A CA 1
ATOM 787 C C . PHE A 1 99 ? 11.148 16.281 10.328 1 95.94 99 PHE A C 1
ATOM 789 O O . PHE A 1 99 ? 11.469 15.133 10.617 1 95.94 99 PHE A O 1
ATOM 796 N N . GLY A 1 100 ? 11.984 17.109 9.859 1 95.31 100 GLY A N 1
ATOM 797 C CA . GLY A 1 100 ? 13.414 16.844 9.883 1 95.31 100 GLY A CA 1
ATOM 798 C C . GLY A 1 100 ? 13.945 16.344 8.547 1 95.31 100 GLY A C 1
ATOM 799 O O . GLY A 1 100 ? 15.07 15.836 8.477 1 95.31 100 GLY A O 1
ATOM 800 N N . TYR A 1 101 ? 13.117 16.562 7.559 1 96.5 101 TYR A N 1
ATOM 801 C CA . TYR A 1 101 ? 13.555 16.094 6.25 1 96.5 101 TYR A CA 1
ATOM 802 C C . TYR A 1 101 ? 14.203 17.219 5.461 1 96.5 101 TYR A C 1
ATOM 804 O O . TYR A 1 101 ? 13.609 18.281 5.285 1 96.5 101 TYR A O 1
ATOM 812 N N . ASN A 1 102 ? 15.422 16.984 5.078 1 93.06 102 ASN A N 1
ATOM 813 C CA . ASN A 1 102 ? 16.141 17.906 4.191 1 93.06 102 ASN A CA 1
ATOM 814 C C . ASN A 1 102 ? 16.234 17.359 2.773 1 93.06 102 ASN A C 1
ATOM 816 O O . ASN A 1 102 ? 17.328 17.156 2.256 1 93.06 102 ASN A O 1
ATOM 820 N N . LEU A 1 103 ? 15.109 17.188 2.115 1 96.94 103 LEU A N 1
ATOM 821 C CA . LEU A 1 103 ? 15.016 16.656 0.76 1 96.94 103 LEU A CA 1
ATOM 822 C C . LEU A 1 103 ? 15.172 17.766 -0.271 1 96.94 103 LEU A C 1
ATOM 824 O O . LEU A 1 103 ? 14.805 18.922 -0.013 1 96.94 103 LEU A O 1
ATOM 828 N N . SER A 1 104 ? 15.727 17.422 -1.392 1 97.38 104 SER A N 1
ATOM 829 C CA . SER A 1 104 ? 15.898 18.406 -2.449 1 97.38 104 SER A CA 1
ATOM 830 C C . SER A 1 104 ? 14.547 18.891 -2.975 1 97.38 104 SER A C 1
ATOM 832 O O . SER A 1 104 ? 13.57 18.141 -2.977 1 97.38 104 SER A O 1
ATOM 834 N N . PRO A 1 105 ? 14.508 20.156 -3.443 1 97.12 105 PRO A N 1
ATOM 835 C CA . PRO A 1 105 ? 13.258 20.688 -3.992 1 97.12 105 PRO A CA 1
ATOM 836 C C . PRO A 1 105 ? 12.711 19.844 -5.137 1 97.12 105 PRO A C 1
ATOM 838 O O . PRO A 1 105 ? 11.5 19.641 -5.246 1 97.12 105 PRO A O 1
ATOM 841 N N . ARG A 1 106 ? 13.586 19.359 -5.902 1 96.81 106 ARG A N 1
ATOM 842 C CA . ARG A 1 106 ? 13.172 18.516 -7.023 1 96.81 106 ARG A CA 1
ATOM 843 C C . ARG A 1 106 ? 12.508 17.234 -6.531 1 96.81 106 ARG A C 1
ATOM 845 O O . ARG A 1 106 ? 11.492 16.797 -7.078 1 96.81 106 ARG A O 1
ATOM 852 N N . PHE A 1 107 ? 13.07 16.672 -5.551 1 97.31 107 PHE A N 1
ATOM 853 C CA . PHE A 1 107 ? 12.508 15.445 -5.008 1 97.31 107 PHE A CA 1
ATOM 854 C C . PHE A 1 107 ? 11.164 15.711 -4.352 1 97.31 107 PHE A C 1
ATOM 856 O O . PHE A 1 107 ? 10.227 14.914 -4.5 1 97.31 107 PHE A O 1
ATOM 863 N N . VAL A 1 108 ? 11.062 16.781 -3.627 1 97.56 108 VAL A N 1
ATOM 864 C CA . VAL A 1 108 ? 9.805 17.141 -2.977 1 97.56 108 VAL A CA 1
ATOM 865 C C . VAL A 1 108 ? 8.711 17.328 -4.027 1 97.56 108 VAL A C 1
ATOM 867 O O . VAL A 1 108 ? 7.59 16.844 -3.85 1 97.56 108 VAL A O 1
ATOM 870 N N . GLN A 1 109 ? 9.023 17.984 -5.051 1 96.31 109 GLN A N 1
ATOM 871 C CA . GLN A 1 109 ? 8.078 18.172 -6.148 1 96.31 109 GLN A CA 1
ATOM 872 C C . GLN A 1 109 ? 7.672 16.828 -6.75 1 96.31 109 GLN A C 1
ATOM 874 O O . GLN A 1 109 ? 6.488 16.578 -7 1 96.31 109 GLN A O 1
ATOM 879 N N . TRP A 1 110 ? 8.656 15.992 -6.957 1 95.38 110 TRP A N 1
ATOM 880 C CA . TRP A 1 110 ? 8.398 14.656 -7.488 1 95.38 110 TRP A CA 1
ATOM 881 C C . TRP A 1 110 ? 7.453 13.883 -6.578 1 95.38 110 TRP A C 1
ATOM 883 O O . TRP A 1 110 ? 6.477 13.281 -7.047 1 95.38 110 TRP A O 1
ATOM 893 N N . LEU A 1 111 ? 7.793 13.898 -5.336 1 95.06 111 LEU A N 1
ATOM 894 C CA . LEU A 1 111 ? 7.012 13.172 -4.34 1 95.06 111 LEU A CA 1
ATOM 895 C C . LEU A 1 111 ? 5.562 13.648 -4.336 1 95.06 111 LEU A C 1
ATOM 897 O O . LEU A 1 111 ? 4.641 12.828 -4.336 1 95.06 111 LEU A O 1
ATOM 901 N N . MET A 1 112 ? 5.348 14.945 -4.355 1 95.19 112 MET A N 1
ATOM 902 C CA . MET A 1 112 ? 3.996 15.492 -4.383 1 95.19 112 MET A CA 1
ATOM 903 C C . MET A 1 112 ? 3.27 15.086 -5.66 1 95.19 112 MET A C 1
ATOM 905 O O . MET A 1 112 ? 2.113 14.664 -5.613 1 95.19 112 MET A O 1
ATOM 909 N N . MET A 1 113 ? 3.934 15.188 -6.785 1 92.31 113 MET A N 1
ATOM 910 C CA . MET A 1 113 ? 3.322 14.914 -8.086 1 92.31 113 MET A CA 1
ATOM 911 C C . MET A 1 113 ? 2.92 13.445 -8.203 1 92.31 113 MET A C 1
ATOM 913 O O . MET A 1 113 ? 1.924 13.117 -8.844 1 92.31 113 MET A O 1
ATOM 917 N N . ARG A 1 114 ? 3.635 12.648 -7.594 1 90.25 114 ARG A N 1
ATOM 918 C CA . ARG A 1 114 ? 3.355 11.211 -7.613 1 90.25 114 ARG A CA 1
ATOM 919 C C . ARG A 1 114 ? 1.982 10.914 -7.02 1 90.25 114 ARG A C 1
ATOM 921 O O . ARG A 1 114 ? 1.287 10.008 -7.477 1 90.25 114 ARG A O 1
ATOM 928 N N . PHE A 1 115 ? 1.564 11.695 -6.074 1 89.88 115 PHE A N 1
ATOM 929 C CA . PHE A 1 115 ? 0.329 11.398 -5.355 1 89.88 115 PHE A CA 1
ATOM 930 C C . PHE A 1 115 ? -0.771 12.375 -5.754 1 89.88 115 PHE A C 1
ATOM 932 O O . PHE A 1 115 ? -1.933 12.195 -5.379 1 89.88 115 PHE A O 1
ATOM 939 N N . ASP A 1 116 ? -0.318 13.422 -6.367 1 88.44 116 ASP A N 1
ATOM 940 C CA . ASP A 1 116 ? -1.29 14.375 -6.898 1 88.44 116 ASP A CA 1
ATOM 941 C C . ASP A 1 116 ? -1.731 13.977 -8.305 1 88.44 116 ASP A C 1
ATOM 943 O O . ASP A 1 116 ? -1.468 14.703 -9.273 1 88.44 116 ASP A O 1
ATOM 947 N N . ARG A 1 117 ? -2.533 12.984 -8.398 1 78.5 117 ARG A N 1
ATOM 948 C CA . ARG A 1 117 ? -2.887 12.398 -9.688 1 78.5 117 ARG A CA 1
ATOM 949 C C . ARG A 1 117 ? -3.859 13.297 -10.453 1 78.5 117 ARG A C 1
ATOM 951 O O . ARG A 1 117 ? -3.953 13.219 -11.68 1 78.5 117 ARG A O 1
ATOM 958 N N . GLN A 1 118 ? -4.562 14.094 -9.719 1 79.06 118 GLN A N 1
ATOM 959 C CA . GLN A 1 118 ? -5.512 14.992 -10.367 1 79.06 118 GLN A CA 1
ATOM 960 C C . GLN A 1 118 ? -4.848 16.312 -10.758 1 79.06 118 GLN A C 1
ATOM 962 O O . GLN A 1 118 ? -5.488 17.188 -11.344 1 79.06 118 GLN A O 1
ATOM 967 N N . ARG A 1 119 ? -3.547 16.422 -10.453 1 85.94 119 ARG A N 1
ATOM 968 C CA . ARG A 1 119 ? -2.748 17.594 -10.812 1 85.94 119 ARG A CA 1
ATOM 969 C C . ARG A 1 119 ? -3.379 18.875 -10.289 1 85.94 119 ARG A C 1
ATOM 971 O O . ARG A 1 119 ? -3.533 19.844 -11.031 1 85.94 119 ARG A O 1
ATOM 978 N N . LEU A 1 120 ? -3.828 18.781 -9.156 1 87.44 120 LEU A N 1
ATOM 979 C CA . LEU A 1 120 ? -4.414 19.938 -8.492 1 87.44 120 LEU A CA 1
ATOM 980 C C . LEU A 1 120 ? -3.332 20.828 -7.883 1 87.44 120 LEU A C 1
ATOM 982 O O . LEU A 1 120 ? -3.602 21.969 -7.488 1 87.44 120 LEU A O 1
ATOM 986 N N . ASN A 1 121 ? -2.129 20.328 -7.781 1 90.75 121 ASN A N 1
ATOM 987 C CA . ASN A 1 121 ? -0.997 20.984 -7.152 1 90.75 121 ASN A CA 1
ATOM 988 C C . ASN A 1 121 ? -1.24 21.219 -5.664 1 90.75 121 ASN A C 1
ATOM 990 O O . ASN A 1 121 ? -0.811 22.234 -5.109 1 90.75 121 ASN A O 1
ATOM 994 N N . LYS A 1 122 ? -2.088 20.484 -5.094 1 94.44 122 LYS A N 1
ATOM 995 C CA . LYS A 1 122 ? -2.385 20.5 -3.664 1 94.44 122 LYS A CA 1
ATOM 996 C C . LYS A 1 122 ? -2.598 19.078 -3.135 1 94.44 122 LYS A C 1
ATOM 998 O O . LYS A 1 122 ? -2.988 18.188 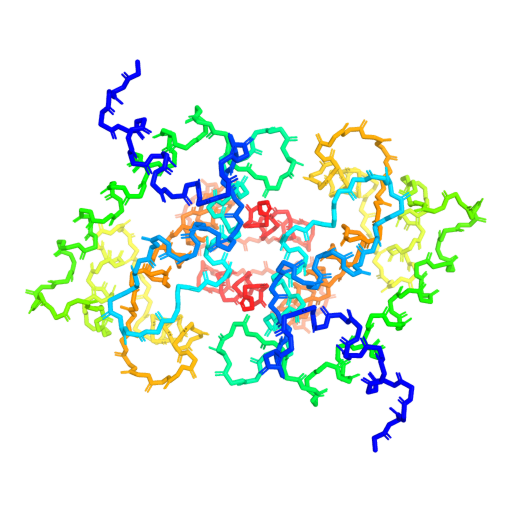-3.885 1 94.44 122 LYS A O 1
ATOM 1003 N N . LEU A 1 123 ? -2.271 18.875 -1.9 1 96.06 123 LEU A N 1
ATOM 1004 C CA . LEU A 1 123 ? -2.51 17.609 -1.229 1 96.06 123 LEU A CA 1
ATOM 1005 C C . LEU A 1 123 ? -3.662 17.719 -0.237 1 96.06 123 LEU A C 1
ATOM 1007 O O . LEU A 1 123 ? -3.715 18.672 0.553 1 96.06 123 LEU A O 1
ATOM 1011 N N . GLY A 1 124 ? -4.582 16.797 -0.422 1 96.06 124 GLY A N 1
ATOM 1012 C CA . GLY A 1 124 ? -5.574 16.688 0.634 1 96.06 124 GLY A CA 1
ATOM 1013 C C . GLY A 1 124 ? -5.055 15.969 1.866 1 96.06 124 GLY A C 1
ATOM 1014 O O . GLY A 1 124 ? -3.895 15.555 1.904 1 96.06 124 GLY A O 1
ATOM 1015 N N . PHE A 1 125 ? -5.926 15.938 2.83 1 96.75 125 PHE A N 1
ATOM 1016 C CA . PHE A 1 125 ? -5.566 15.328 4.105 1 96.75 125 PHE A CA 1
ATOM 1017 C C . PHE A 1 125 ? -5.117 13.883 3.906 1 96.75 125 PHE A C 1
ATOM 1019 O O . PHE A 1 125 ? -4.125 13.445 4.5 1 96.75 125 PHE A O 1
ATOM 1026 N N . ASP A 1 126 ? -5.738 13.133 3.076 1 94.56 126 ASP A N 1
ATOM 1027 C CA . ASP A 1 126 ? -5.492 11.711 2.859 1 94.56 126 ASP A CA 1
ATOM 1028 C C . ASP A 1 126 ? -4.082 11.477 2.314 1 94.56 126 ASP A C 1
ATOM 1030 O O . ASP A 1 126 ? -3.322 10.68 2.871 1 94.56 126 ASP A O 1
ATOM 1034 N N . LYS A 1 127 ? -3.725 12.195 1.282 1 94.38 127 LYS A N 1
ATOM 1035 C CA . LYS A 1 127 ? -2.408 12.016 0.681 1 94.38 127 LYS A CA 1
ATOM 1036 C C . LYS A 1 127 ? -1.306 12.523 1.604 1 94.38 127 LYS A C 1
ATOM 1038 O O . LYS A 1 127 ? -0.208 11.969 1.641 1 94.38 127 LYS A O 1
ATOM 1043 N N . TYR A 1 128 ? -1.673 13.609 2.236 1 96.75 128 TYR A N 1
ATOM 1044 C CA . TYR A 1 128 ? -0.747 14.164 3.217 1 96.75 128 TYR A CA 1
ATOM 1045 C C . TYR A 1 128 ? -0.349 13.117 4.25 1 96.75 128 TYR A C 1
ATOM 1047 O O . TYR A 1 128 ? 0.839 12.867 4.461 1 96.75 128 TYR A O 1
ATOM 1055 N N . ILE A 1 129 ? -1.301 12.5 4.859 1 95.81 129 ILE A N 1
ATOM 1056 C CA . ILE A 1 129 ? -1.056 11.477 5.871 1 95.81 129 ILE A CA 1
ATOM 1057 C C . ILE A 1 129 ? -0.301 10.305 5.246 1 95.81 129 ILE A C 1
ATOM 1059 O O . ILE A 1 129 ? 0.688 9.828 5.805 1 95.81 129 ILE A O 1
ATOM 1063 N N . TYR A 1 130 ? -0.785 9.859 4.148 1 93.75 130 TYR A N 1
ATOM 1064 C CA . TYR A 1 130 ? -0.231 8.68 3.496 1 93.75 130 TYR A CA 1
ATOM 1065 C C . TYR A 1 130 ? 1.256 8.859 3.215 1 93.75 130 TYR A C 1
ATOM 1067 O O . TYR A 1 130 ? 2.068 7.996 3.564 1 93.75 130 TYR A O 1
ATOM 1075 N N . ILE A 1 131 ? 1.607 10 2.648 1 95.69 131 ILE A N 1
ATOM 1076 C CA . ILE A 1 131 ? 2.99 10.273 2.275 1 95.69 131 ILE A CA 1
ATOM 1077 C C . ILE A 1 131 ? 3.865 10.312 3.527 1 95.69 131 ILE A C 1
ATOM 1079 O O . ILE A 1 131 ? 4.934 9.703 3.564 1 95.69 131 ILE A O 1
ATOM 1083 N N . LEU A 1 132 ? 3.459 11.055 4.535 1 96.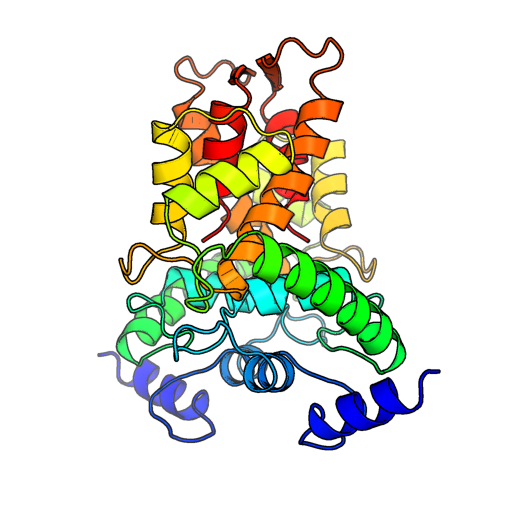12 132 LEU A N 1
ATOM 1084 C CA . LEU A 1 132 ? 4.273 11.234 5.734 1 96.12 132 LEU A CA 1
ATOM 1085 C C . LEU A 1 132 ? 4.453 9.906 6.469 1 96.12 132 LEU A C 1
ATOM 1087 O O . LEU A 1 132 ? 5.539 9.625 6.984 1 96.12 132 LEU A O 1
ATOM 1091 N N . VAL A 1 133 ? 3.41 9.102 6.488 1 94.44 133 VAL A N 1
ATOM 1092 C CA . VAL A 1 133 ? 3.514 7.801 7.141 1 94.44 133 VAL A CA 1
ATOM 1093 C C . VAL A 1 133 ? 4.477 6.91 6.359 1 94.44 133 VAL A C 1
ATOM 1095 O O . VAL A 1 133 ? 5.359 6.277 6.945 1 94.44 133 VAL A O 1
ATOM 1098 N N . CYS A 1 134 ? 4.32 6.832 5.059 1 94.31 134 CYS A N 1
ATOM 1099 C CA . CYS A 1 134 ? 5.238 6.062 4.23 1 94.31 134 CYS A CA 1
ATOM 1100 C C . CYS A 1 134 ? 6.672 6.539 4.414 1 94.31 134 CYS A C 1
ATOM 1102 O O . CYS A 1 134 ? 7.59 5.73 4.547 1 94.31 134 CYS A O 1
ATOM 1104 N N . LEU A 1 135 ? 6.859 7.832 4.434 1 95.75 135 LEU A N 1
ATOM 1105 C CA . LEU A 1 135 ? 8.18 8.43 4.617 1 95.75 135 LEU A CA 1
ATOM 1106 C C . LEU A 1 135 ? 8.781 8.023 5.953 1 95.75 135 LEU A C 1
ATOM 1108 O O . LEU A 1 135 ? 9.969 7.684 6.027 1 95.75 135 LEU A O 1
ATOM 1112 N N . GLN A 1 136 ? 8.047 8.102 6.961 1 95.25 136 GLN A N 1
ATOM 1113 C CA . GLN A 1 136 ? 8.523 7.723 8.289 1 95.25 136 GLN A CA 1
ATOM 1114 C C . GLN A 1 136 ? 8.961 6.262 8.32 1 95.25 136 GLN A C 1
ATOM 1116 O O . GLN A 1 136 ? 10.008 5.934 8.875 1 95.25 136 GLN A O 1
ATOM 1121 N N . ILE A 1 137 ? 8.156 5.402 7.785 1 94.56 137 ILE A N 1
ATOM 1122 C CA . ILE A 1 137 ? 8.461 3.975 7.773 1 94.56 137 ILE A CA 1
ATOM 1123 C C . ILE A 1 137 ? 9.758 3.723 7.008 1 94.56 137 ILE A C 1
ATOM 1125 O O . ILE A 1 137 ? 10.648 3.031 7.5 1 94.56 137 ILE A O 1
ATOM 1129 N N . LEU A 1 138 ? 9.852 4.324 5.836 1 95.88 138 LEU A N 1
ATOM 1130 C CA . LEU A 1 138 ? 11.023 4.129 4.992 1 95.88 138 LEU A CA 1
ATOM 1131 C C . LEU A 1 138 ? 12.266 4.727 5.645 1 95.88 138 LEU A C 1
ATOM 1133 O O . LEU A 1 138 ? 13.367 4.184 5.516 1 95.88 138 LEU A O 1
ATOM 1137 N N . THR A 1 139 ? 12.078 5.828 6.312 1 95.94 139 THR A N 1
ATOM 1138 C CA . THR A 1 139 ? 13.188 6.453 7.02 1 95.94 139 THR A CA 1
ATOM 1139 C C . THR A 1 139 ? 13.742 5.523 8.094 1 95.94 139 THR A C 1
ATOM 1141 O O . THR A 1 139 ? 14.953 5.352 8.211 1 95.94 139 THR A O 1
ATOM 1144 N N . ARG A 1 140 ? 12.875 4.938 8.82 1 95.12 140 ARG A N 1
ATOM 1145 C CA . ARG A 1 140 ? 13.312 3.988 9.836 1 95.12 140 ARG A CA 1
ATOM 1146 C C . ARG A 1 140 ? 14.062 2.818 9.219 1 95.12 140 ARG A C 1
ATOM 1148 O O . ARG A 1 140 ? 15.086 2.377 9.75 1 95.12 140 ARG A O 1
ATOM 1155 N N . SER A 1 141 ? 13.57 2.326 8.18 1 94.88 141 SER A N 1
ATOM 1156 C CA . SER A 1 141 ? 14.211 1.214 7.492 1 94.88 141 SER A CA 1
ATOM 1157 C C . SER A 1 141 ? 15.594 1.603 6.984 1 94.88 141 SER A C 1
ATOM 1159 O O . SER A 1 141 ? 16.547 0.84 7.133 1 94.88 141 SER A O 1
ATOM 1161 N N . PHE A 1 142 ? 15.641 2.799 6.398 1 96.12 142 PHE A N 1
ATOM 1162 C CA . PHE A 1 142 ? 16.906 3.279 5.867 1 96.12 142 PHE A CA 1
ATOM 1163 C C . PHE A 1 142 ? 17.922 3.494 6.988 1 96.12 142 PHE A C 1
ATOM 1165 O O . PHE A 1 142 ? 19.078 3.113 6.859 1 96.12 142 PHE A O 1
ATOM 1172 N N . SER A 1 143 ? 17.469 4.051 8.055 1 94.81 143 SER A N 1
ATOM 1173 C CA . SER A 1 143 ? 18.344 4.367 9.18 1 94.81 143 SER A CA 1
ATOM 1174 C C . SER A 1 143 ? 18.922 3.102 9.797 1 94.81 143 SER A C 1
ATOM 1176 O O . SER A 1 143 ? 20.062 3.113 10.289 1 94.81 143 SER A O 1
ATOM 1178 N N . SER A 1 144 ? 18.141 2.053 9.758 1 93.94 144 SER A N 1
ATOM 1179 C CA . SER A 1 144 ? 18.609 0.792 10.32 1 93.94 144 SER A CA 1
ATOM 1180 C C . SER A 1 144 ? 19.781 0.226 9.508 1 93.94 144 SER A C 1
ATOM 1182 O O . SER A 1 144 ? 20.562 -0.579 10.016 1 93.94 144 SER A O 1
ATOM 1184 N N . LEU A 1 145 ? 19.891 0.648 8.273 1 93.38 145 LEU A N 1
ATOM 1185 C CA . LEU A 1 145 ? 20.953 0.198 7.391 1 93.38 145 LEU A CA 1
ATOM 1186 C C . LEU A 1 145 ? 22.109 1.201 7.379 1 93.38 145 LEU A C 1
ATOM 1188 O O . LEU A 1 145 ? 23.25 0.844 7.062 1 93.38 145 LEU A O 1
ATOM 1192 N N . ASP A 1 146 ? 21.766 2.463 7.625 1 92.94 146 ASP A N 1
ATOM 1193 C CA . ASP A 1 146 ? 22.75 3.547 7.648 1 92.94 146 ASP A CA 1
ATOM 1194 C C . ASP A 1 146 ? 23.297 3.762 9.055 1 92.94 146 ASP A C 1
ATOM 1196 O O . ASP A 1 146 ? 23.141 4.84 9.633 1 92.94 146 ASP A O 1
ATOM 1200 N N . VAL A 1 147 ? 24.109 2.844 9.391 1 87 147 VAL A N 1
ATOM 1201 C CA . VAL A 1 147 ? 24.562 2.797 10.773 1 87 147 VAL A CA 1
ATOM 1202 C C . VAL A 1 147 ? 25.438 4.008 11.078 1 87 147 VAL A C 1
ATOM 1204 O O . VAL A 1 147 ? 25.406 4.555 12.18 1 87 147 VAL A O 1
ATOM 1207 N N . GLN A 1 148 ? 26.125 4.492 10.125 1 87 148 GLN A N 1
ATOM 1208 C CA . GLN A 1 148 ? 27.062 5.602 10.344 1 87 148 GLN A CA 1
ATOM 1209 C C . GLN A 1 148 ? 26.391 6.941 10.047 1 87 148 GLN A C 1
ATOM 1211 O O . GLN A 1 148 ? 27.016 7.992 10.156 1 87 148 GLN A O 1
ATOM 1216 N N . ARG A 1 149 ? 25.219 6.926 9.641 1 87.5 149 ARG A N 1
ATOM 1217 C CA . ARG A 1 149 ? 24.422 8.117 9.391 1 87.5 149 ARG A CA 1
ATOM 1218 C C . ARG A 1 149 ? 25.078 9.008 8.344 1 87.5 149 ARG A C 1
ATOM 1220 O O . ARG A 1 149 ? 25.25 10.211 8.562 1 87.5 149 ARG A O 1
ATOM 1227 N N . ARG A 1 150 ? 25.656 8.469 7.266 1 89.25 150 ARG A N 1
ATOM 1228 C CA . ARG A 1 150 ? 26.312 9.18 6.18 1 89.25 150 ARG A CA 1
ATOM 1229 C C . ARG A 1 150 ? 25.328 9.602 5.105 1 89.25 150 ARG A C 1
ATOM 1231 O O . ARG A 1 150 ? 25.672 10.328 4.176 1 89.25 150 ARG A O 1
ATOM 1238 N N . GLY A 1 151 ? 24.016 9.117 5.207 1 88.69 151 GLY A N 1
ATOM 1239 C CA . GLY A 1 151 ? 23.016 9.438 4.203 1 88.69 151 GLY A CA 1
ATOM 1240 C C . GLY A 1 151 ? 23.156 8.609 2.939 1 88.69 151 GLY A C 1
ATOM 1241 O O . GLY A 1 151 ? 22.516 8.891 1.931 1 88.69 151 GLY A O 1
ATOM 1242 N N . VAL A 1 152 ? 24.094 7.746 2.971 1 93.31 152 VAL A N 1
ATOM 1243 C CA . VAL A 1 152 ? 24.312 6.805 1.876 1 93.31 152 VAL A CA 1
ATOM 1244 C C . VAL A 1 152 ? 24.469 5.395 2.434 1 93.31 152 VAL A C 1
ATOM 1246 O O . VAL A 1 152 ? 25.062 5.199 3.492 1 93.31 152 VAL A O 1
ATOM 1249 N N . VAL A 1 153 ? 23.875 4.422 1.715 1 94.25 153 VAL A N 1
ATOM 1250 C CA . VAL A 1 153 ? 23.938 3.041 2.182 1 94.25 153 VAL A CA 1
ATOM 1251 C C . VAL A 1 153 ? 24.312 2.123 1.02 1 94.25 153 VAL A C 1
ATOM 1253 O O . VAL A 1 153 ? 23.812 2.283 -0.095 1 94.25 153 VAL A O 1
ATOM 1256 N N . ASN A 1 154 ? 25.266 1.276 1.308 1 92.56 154 ASN A N 1
ATOM 1257 C CA . ASN A 1 154 ? 25.516 0.154 0.409 1 92.56 154 ASN A CA 1
ATOM 1258 C C . ASN A 1 154 ? 24.625 -1.037 0.74 1 92.56 154 ASN A C 1
ATOM 1260 O O . ASN A 1 154 ? 24.734 -1.623 1.818 1 92.56 154 ASN A O 1
ATOM 1264 N N . MET A 1 155 ? 23.75 -1.293 -0.209 1 92.88 155 MET A N 1
ATOM 1265 C CA . MET A 1 155 ? 22.734 -2.293 0.118 1 92.88 155 MET A CA 1
ATOM 1266 C C . ME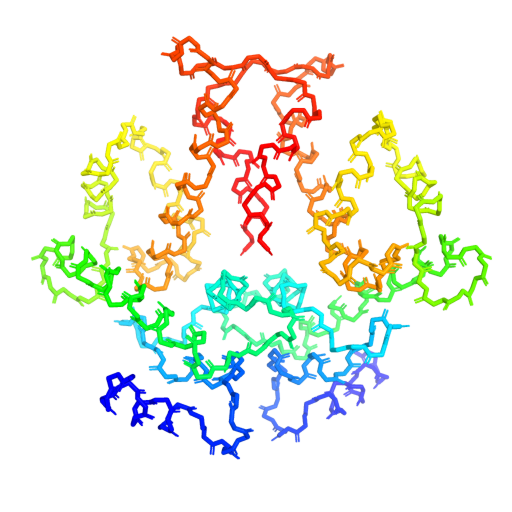T A 1 155 ? 22.656 -3.357 -0.972 1 92.88 155 MET A C 1
ATOM 1268 O O . MET A 1 155 ? 22.734 -3.041 -2.16 1 92.88 155 MET A O 1
ATOM 1272 N N . SER A 1 156 ? 22.531 -4.617 -0.451 1 95.5 156 SER A N 1
ATOM 1273 C CA . SER A 1 156 ? 22.219 -5.703 -1.37 1 95.5 156 SER A CA 1
ATOM 1274 C C . SER A 1 156 ? 20.75 -5.648 -1.793 1 95.5 156 SER A C 1
ATOM 1276 O O . SER A 1 156 ? 19.969 -4.879 -1.235 1 95.5 156 SER A O 1
ATOM 1278 N N . PHE A 1 157 ? 20.484 -6.418 -2.791 1 96.25 157 PHE A N 1
ATOM 1279 C CA . PHE A 1 157 ? 19.109 -6.504 -3.271 1 96.25 157 PHE A CA 1
ATOM 1280 C C . PHE A 1 157 ? 18.172 -6.934 -2.15 1 96.25 157 PHE A C 1
ATOM 1282 O O . PHE A 1 157 ? 17.125 -6.316 -1.941 1 96.25 157 PHE A O 1
ATOM 1289 N N . GLU A 1 158 ? 18.516 -7.883 -1.341 1 96.25 158 GLU A N 1
ATOM 1290 C CA . GLU A 1 158 ? 17.688 -8.367 -0.245 1 96.25 158 GLU A CA 1
ATOM 1291 C C . GLU A 1 158 ? 17.516 -7.301 0.836 1 96.25 158 GLU A C 1
ATOM 1293 O O . GLU A 1 158 ? 16.453 -7.16 1.423 1 96.25 158 GLU A O 1
ATOM 1298 N N . GLN A 1 159 ? 18.578 -6.602 1.051 1 95.44 159 GLN A N 1
ATOM 1299 C CA . GLN A 1 159 ? 18.516 -5.523 2.031 1 95.44 159 GLN A CA 1
ATOM 1300 C C . GLN A 1 159 ? 17.562 -4.422 1.571 1 95.44 159 GLN A C 1
ATOM 1302 O O . GLN A 1 159 ? 16.75 -3.922 2.357 1 95.44 159 GLN A O 1
ATOM 1307 N N . PHE A 1 160 ? 17.703 -4.125 0.3 1 96.81 160 PHE A N 1
ATOM 1308 C CA . PHE A 1 160 ? 16.797 -3.137 -0.283 1 96.81 160 PHE A CA 1
ATOM 1309 C C . PHE A 1 160 ? 15.352 -3.592 -0.167 1 96.81 160 PHE A C 1
ATOM 1311 O O . PHE A 1 160 ? 14.492 -2.83 0.278 1 96.81 160 PHE A O 1
ATOM 1318 N N . LEU A 1 161 ? 15.102 -4.816 -0.505 1 96.56 161 LEU A N 1
ATOM 1319 C CA . LEU A 1 161 ? 13.75 -5.363 -0.439 1 96.56 161 LEU A CA 1
ATOM 1320 C C . LEU A 1 161 ? 13.219 -5.34 0.993 1 96.56 161 LEU A C 1
ATOM 1322 O O . LEU A 1 161 ? 12.086 -4.914 1.236 1 96.56 161 LEU A O 1
ATOM 1326 N N . GLY A 1 162 ? 14.008 -5.789 1.886 1 95.44 162 GLY A N 1
ATOM 1327 C CA . GLY A 1 162 ? 13.625 -5.797 3.287 1 95.44 162 GLY A CA 1
ATOM 1328 C C . GLY A 1 162 ? 13.242 -4.426 3.809 1 95.44 162 GLY A C 1
ATOM 1329 O O . GLY A 1 162 ? 12.242 -4.281 4.52 1 95.44 162 GLY A O 1
ATOM 1330 N N . ALA A 1 163 ? 13.992 -3.418 3.375 1 94.94 163 ALA A N 1
ATOM 1331 C CA . ALA A 1 163 ? 13.742 -2.045 3.801 1 94.94 163 ALA A CA 1
ATOM 1332 C C . ALA A 1 163 ? 12.477 -1.495 3.146 1 94.94 163 ALA A C 1
ATOM 1334 O O . ALA A 1 163 ? 11.656 -0.847 3.807 1 94.94 163 ALA A O 1
ATOM 1335 N N . ALA A 1 164 ? 12.32 -1.789 1.889 1 95.12 164 ALA A N 1
ATOM 1336 C CA . ALA A 1 164 ? 11.195 -1.251 1.127 1 95.12 164 ALA A CA 1
ATOM 1337 C C . ALA A 1 164 ? 9.891 -1.923 1.53 1 95.12 164 ALA A C 1
ATOM 1339 O O . ALA A 1 164 ? 8.859 -1.261 1.653 1 95.12 164 ALA A O 1
ATOM 1340 N N . PHE A 1 165 ? 9.898 -3.219 1.839 1 94.19 165 PHE A N 1
ATOM 1341 C CA . PHE A 1 165 ? 8.703 -3.977 2.184 1 94.19 165 PHE A CA 1
ATOM 1342 C C . PHE A 1 165 ? 8.164 -3.543 3.539 1 94.19 165 PHE A C 1
ATOM 1344 O O . PHE A 1 165 ? 7.016 -3.842 3.879 1 94.19 165 PHE A O 1
ATOM 1351 N N . ASN A 1 166 ? 8.969 -2.818 4.281 1 89.06 166 ASN A N 1
ATOM 1352 C CA . ASN A 1 166 ? 8.492 -2.338 5.574 1 89.06 166 ASN A CA 1
ATOM 1353 C C . ASN A 1 166 ? 7.344 -1.348 5.414 1 89.06 166 ASN A C 1
ATOM 1355 O O . ASN A 1 166 ? 6.59 -1.108 6.359 1 89.06 166 ASN A O 1
ATOM 1359 N N . MET A 1 167 ? 7.25 -0.802 4.188 1 85.19 167 MET A N 1
ATOM 1360 C CA . MET A 1 167 ? 6.141 0.114 3.939 1 85.19 167 MET A CA 1
ATOM 1361 C C . MET A 1 167 ? 4.855 -0.653 3.662 1 85.19 167 MET A C 1
ATOM 1363 O O . MET A 1 167 ? 3.762 -0.087 3.73 1 85.19 167 MET A O 1
ATOM 1367 N N . CYS A 1 168 ? 5.012 -1.959 3.236 1 75.5 168 CYS A N 1
ATOM 1368 C CA . CYS A 1 168 ? 3.836 -2.793 3.012 1 75.5 168 CYS A CA 1
ATOM 1369 C C . CYS A 1 168 ? 3.293 -3.338 4.328 1 75.5 168 CYS A C 1
ATOM 1371 O O . CYS A 1 168 ? 3.947 -4.148 4.984 1 75.5 168 CYS A O 1
ATOM 1373 N N . VAL A 1 169 ? 2.336 -2.662 4.816 1 66.88 169 VAL A N 1
ATOM 1374 C CA . VAL A 1 169 ? 1.767 -3.068 6.094 1 66.88 169 VAL A CA 1
ATOM 1375 C C . VAL A 1 169 ? 0.69 -4.129 5.871 1 66.88 169 VAL A C 1
ATOM 1377 O O . VAL A 1 169 ? 0.05 -4.156 4.816 1 66.88 169 VAL A O 1
ATOM 1380 N N . MET B 1 1 ? -16.078 -5.43 -26.891 1 63.09 1 MET B N 1
ATOM 1381 C CA . MET B 1 1 ? -15.906 -5.863 -25.5 1 63.09 1 MET B CA 1
ATOM 1382 C C . MET B 1 1 ? -16.5 -7.254 -25.297 1 63.09 1 MET B C 1
ATOM 1384 O O . MET B 1 1 ? -17.531 -7.59 -25.891 1 63.09 1 MET B O 1
ATOM 1388 N N . ASP B 1 2 ? -15.648 -8.188 -24.688 1 83.12 2 ASP B N 1
ATOM 1389 C CA . ASP B 1 2 ? -16.062 -9.57 -24.484 1 83.12 2 ASP B CA 1
ATOM 1390 C C . ASP B 1 2 ? -17.328 -9.664 -23.656 1 83.12 2 ASP B C 1
ATOM 1392 O O . ASP B 1 2 ? -17.391 -9.102 -22.547 1 83.12 2 ASP B O 1
ATOM 1396 N N . GLN B 1 3 ? -18.453 -10.023 -24.266 1 89.81 3 GLN B N 1
ATOM 1397 C CA . GLN B 1 3 ? -19.75 -10.188 -23.625 1 89.81 3 GLN B CA 1
ATOM 1398 C C . GLN B 1 3 ? -19.625 -10.859 -22.266 1 89.81 3 GLN B C 1
ATOM 1400 O O . GLN B 1 3 ? -20.344 -10.508 -21.328 1 89.81 3 GLN B O 1
ATOM 1405 N N . ARG B 1 4 ? -18.797 -11.719 -22.188 1 93.75 4 ARG B N 1
ATOM 1406 C CA . ARG B 1 4 ? -18.562 -12.43 -20.938 1 93.75 4 ARG B CA 1
ATOM 1407 C C . ARG B 1 4 ? -18.094 -11.477 -19.844 1 93.75 4 ARG B C 1
ATOM 1409 O O . ARG B 1 4 ? -18.594 -11.523 -18.703 1 93.75 4 ARG B O 1
ATOM 1416 N N . ILE B 1 5 ? -17.25 -10.578 -20.156 1 94.94 5 ILE B N 1
ATOM 1417 C CA . ILE B 1 5 ? -16.703 -9.633 -19.203 1 94.94 5 ILE B CA 1
ATOM 1418 C C . ILE B 1 5 ? -17.781 -8.672 -18.734 1 94.94 5 ILE B C 1
ATOM 1420 O O . ILE B 1 5 ? -17.875 -8.336 -17.547 1 94.94 5 ILE B O 1
ATOM 1424 N N . THR B 1 6 ? -18.594 -8.289 -19.625 1 95.5 6 THR B N 1
ATOM 1425 C CA . THR B 1 6 ? -19.688 -7.387 -19.297 1 95.5 6 THR B CA 1
ATOM 1426 C C . THR B 1 6 ? -20.641 -8.039 -18.297 1 95.5 6 THR B C 1
ATOM 1428 O O . THR B 1 6 ? -21.109 -7.395 -17.359 1 95.5 6 THR B O 1
ATOM 1431 N N . GLU B 1 7 ? -20.953 -9.266 -18.5 1 96.69 7 GLU B N 1
ATOM 1432 C CA . GLU B 1 7 ? -21.828 -10 -17.609 1 96.69 7 GLU B CA 1
ATOM 1433 C C . GLU B 1 7 ? -21.219 -10.133 -16.219 1 96.69 7 GLU B C 1
ATOM 1435 O O . GLU B 1 7 ? -21.906 -9.969 -15.203 1 96.69 7 GLU B O 1
ATOM 1440 N N . ILE B 1 8 ? -19.984 -10.453 -16.219 1 96.69 8 ILE B N 1
ATOM 1441 C CA . ILE B 1 8 ? -19.281 -10.586 -14.938 1 96.69 8 ILE B CA 1
ATOM 1442 C C . ILE B 1 8 ? -19.266 -9.234 -14.227 1 96.69 8 ILE B C 1
ATOM 1444 O O . ILE B 1 8 ? -19.484 -9.164 -13.008 1 96.69 8 ILE B O 1
ATOM 1448 N N . PHE B 1 9 ? -19 -8.18 -14.977 1 97.88 9 PHE B N 1
ATOM 1449 C CA . PHE B 1 9 ? -19 -6.832 -14.422 1 97.88 9 PHE B CA 1
ATOM 1450 C C . PHE B 1 9 ? -20.328 -6.539 -13.734 1 97.88 9 PHE B C 1
ATOM 1452 O O . PHE B 1 9 ? -20.359 -6.047 -12.602 1 97.88 9 PHE B O 1
ATOM 1459 N N . LYS B 1 10 ? -21.375 -6.84 -14.383 1 97 10 LYS B N 1
ATOM 1460 C CA . LYS B 1 10 ? -22.703 -6.582 -13.844 1 97 10 LYS B CA 1
ATOM 1461 C C . LYS B 1 10 ? -22.953 -7.379 -12.57 1 97 10 LYS B C 1
ATOM 1463 O O . LYS B 1 10 ? -23.594 -6.898 -11.641 1 97 10 LYS B O 1
ATOM 1468 N N . ARG B 1 11 ? -22.406 -8.555 -12.508 1 97.12 11 ARG B N 1
ATOM 1469 C CA . ARG B 1 11 ? -22.562 -9.398 -11.32 1 97.12 11 ARG B CA 1
ATOM 1470 C C . ARG B 1 11 ? -21.766 -8.828 -10.141 1 97.12 11 ARG B C 1
ATOM 1472 O O . ARG B 1 11 ? -22.219 -8.914 -9 1 97.12 11 ARG B O 1
ATOM 1479 N N . VAL B 1 12 ? -20.656 -8.312 -10.453 1 97.25 12 VAL B N 1
ATOM 1480 C CA . VAL B 1 12 ? -19.797 -7.766 -9.414 1 97.25 12 VAL B CA 1
ATOM 1481 C C . VAL B 1 12 ? -20.344 -6.426 -8.93 1 97.25 12 VAL B C 1
ATOM 1483 O O . VAL B 1 12 ? -20.281 -6.113 -7.742 1 97.25 12 VAL B O 1
ATOM 1486 N N . ASP B 1 13 ? -20.859 -5.688 -9.891 1 97.44 13 ASP B N 1
ATOM 1487 C CA . ASP B 1 13 ? -21.469 -4.398 -9.586 1 97.44 13 ASP B CA 1
ATOM 1488 C C . ASP B 1 13 ? -22.828 -4.582 -8.914 1 97.44 13 ASP B C 1
ATOM 1490 O O . ASP B 1 13 ? -23.859 -4.254 -9.5 1 97.44 13 ASP B O 1
ATOM 1494 N N . THR B 1 14 ? -22.844 -4.891 -7.684 1 95.69 14 THR B N 1
ATOM 1495 C CA . THR B 1 14 ? -24.047 -5.336 -6.98 1 95.69 14 THR B CA 1
ATOM 1496 C C . THR B 1 14 ? -25.031 -4.176 -6.793 1 95.69 14 THR B C 1
ATOM 1498 O O . THR B 1 14 ? -26.234 -4.391 -6.664 1 95.69 14 THR B O 1
ATOM 1501 N N . ASP B 1 15 ? -24.625 -2.908 -6.773 1 93.5 15 ASP B N 1
ATOM 1502 C CA . ASP B 1 15 ? -25.531 -1.791 -6.566 1 93.5 15 ASP B CA 1
ATOM 1503 C C . ASP B 1 15 ? -25.953 -1.169 -7.895 1 93.5 15 ASP B C 1
ATOM 1505 O O . ASP B 1 15 ? -26.703 -0.19 -7.922 1 93.5 15 ASP B O 1
ATOM 1509 N N . GLY B 1 16 ? -25.422 -1.59 -8.953 1 95.31 16 GLY B N 1
ATOM 1510 C CA . GLY B 1 16 ? -25.812 -1.166 -10.289 1 95.31 16 GLY B CA 1
ATOM 1511 C C . GLY B 1 16 ? -25.391 0.252 -10.617 1 95.31 16 GLY B C 1
ATOM 1512 O O . GLY B 1 16 ? -26.031 0.934 -11.414 1 95.31 16 GLY B O 1
ATOM 1513 N N . SER B 1 17 ? -24.344 0.707 -10.039 1 94.06 17 SER B N 1
ATOM 1514 C CA . SER B 1 17 ? -23.906 2.088 -10.203 1 94.06 17 SER B CA 1
ATOM 1515 C C . SER B 1 17 ? -23.156 2.277 -11.523 1 94.06 17 SER B C 1
ATOM 1517 O O . SER B 1 17 ? -22.969 3.406 -11.969 1 94.06 17 SER B O 1
ATOM 1519 N N . GLY B 1 18 ? -22.719 1.167 -12.109 1 95.88 18 GLY B N 1
ATOM 1520 C CA . GLY B 1 18 ? -21.859 1.254 -13.281 1 95.88 18 GLY B CA 1
ATOM 1521 C C . GLY B 1 18 ? -20.391 1.302 -12.938 1 95.88 18 GLY B C 1
ATOM 1522 O O . GLY B 1 18 ? -19.531 1.372 -13.828 1 95.88 18 GLY B O 1
ATOM 1523 N N . TYR B 1 19 ? -20.078 1.269 -11.68 1 95.06 19 TYR B N 1
ATOM 1524 C CA . TYR B 1 19 ? -18.719 1.226 -11.18 1 95.06 19 TYR B CA 1
ATOM 1525 C C . TYR B 1 19 ? -18.562 0.164 -10.094 1 95.06 19 TYR B C 1
ATOM 1527 O O . TYR B 1 19 ? -19.516 -0.145 -9.383 1 95.06 19 TYR B O 1
ATOM 1535 N N . ILE B 1 20 ? -17.406 -0.408 -10.07 1 95.69 20 ILE B N 1
ATOM 1536 C CA . ILE B 1 20 ? -17.094 -1.377 -9.023 1 95.69 20 ILE B CA 1
ATOM 1537 C C . ILE B 1 20 ? -16.219 -0.718 -7.953 1 95.69 20 ILE B C 1
ATOM 1539 O O . ILE B 1 20 ? -15.203 -0.104 -8.258 1 95.69 20 ILE B O 1
ATOM 1543 N N . ASN B 1 21 ? -16.703 -0.762 -6.723 1 90.88 21 ASN B N 1
ATOM 1544 C CA . ASN B 1 21 ? -15.922 -0.248 -5.609 1 90.88 21 ASN B CA 1
ATOM 1545 C C . ASN B 1 21 ? -15.117 -1.355 -4.93 1 90.88 21 ASN B C 1
ATOM 1547 O O . ASN B 1 21 ? -15.172 -2.512 -5.352 1 90.88 21 ASN B O 1
ATOM 1551 N N . ALA B 1 22 ? -14.367 -1.017 -3.881 1 89.56 22 ALA B N 1
ATOM 1552 C CA . ALA B 1 22 ? -13.477 -1.958 -3.207 1 89.56 22 ALA B CA 1
ATOM 1553 C C . ALA B 1 22 ? -14.266 -3.096 -2.566 1 89.56 22 ALA B C 1
ATOM 1555 O O . ALA B 1 22 ? -13.859 -4.258 -2.639 1 89.56 22 ALA B O 1
ATOM 1556 N N . GLU B 1 23 ? -15.344 -2.754 -1.965 1 88.75 23 GLU B N 1
ATOM 1557 C CA . GLU B 1 23 ? -16.156 -3.754 -1.286 1 88.75 23 GLU B CA 1
ATOM 1558 C C . GLU B 1 23 ? -16.734 -4.766 -2.277 1 88.75 23 GLU B C 1
ATOM 1560 O O . GLU B 1 23 ? -16.734 -5.969 -2.012 1 88.75 23 GLU B O 1
ATOM 1565 N N . GLU B 1 24 ? -17.219 -4.234 -3.338 1 94.44 24 GLU B N 1
ATOM 1566 C CA . GLU B 1 24 ? -17.781 -5.102 -4.371 1 94.44 24 GLU B CA 1
ATOM 1567 C C . GLU B 1 24 ? -16.703 -6.016 -4.961 1 94.44 24 GLU B C 1
ATOM 1569 O O . GLU B 1 24 ? -16.953 -7.207 -5.164 1 94.44 24 GLU B O 1
ATOM 1574 N N . LEU B 1 25 ? -15.578 -5.438 -5.242 1 94.75 25 LEU B N 1
ATOM 1575 C CA . LEU B 1 25 ? -14.484 -6.238 -5.781 1 94.75 25 LEU B CA 1
ATOM 1576 C C . LEU B 1 25 ? -14.016 -7.277 -4.766 1 94.75 25 LEU B C 1
ATOM 1578 O O . LEU B 1 25 ? -13.758 -8.43 -5.125 1 94.75 25 LEU B O 1
ATOM 1582 N N . GLN B 1 26 ? -13.891 -6.875 -3.52 1 92.25 26 GLN B N 1
ATOM 1583 C CA . GLN B 1 26 ? -13.477 -7.785 -2.457 1 92.25 26 GLN B CA 1
ATOM 1584 C C . GLN B 1 26 ? -14.422 -8.977 -2.354 1 92.25 26 GLN B C 1
ATOM 1586 O O . GLN B 1 26 ? -13.977 -10.117 -2.205 1 92.25 26 GLN B O 1
ATOM 1591 N N . ALA B 1 27 ? -15.695 -8.703 -2.439 1 93.06 27 ALA B N 1
ATOM 1592 C CA . ALA B 1 27 ? -16.703 -9.75 -2.314 1 93.06 27 ALA B CA 1
ATOM 1593 C C . ALA B 1 27 ? -16.672 -10.695 -3.51 1 93.06 27 ALA B C 1
ATOM 1595 O O . ALA B 1 27 ? -17.078 -11.859 -3.404 1 93.06 27 ALA B O 1
ATOM 1596 N N . ALA B 1 28 ? -16.219 -10.258 -4.598 1 95.62 28 ALA B N 1
ATOM 1597 C CA . ALA B 1 28 ? -16.234 -11.031 -5.836 1 95.62 28 ALA B CA 1
ATOM 1598 C C . ALA B 1 28 ? -15.016 -11.945 -5.922 1 95.62 28 ALA B C 1
ATOM 1600 O O . ALA B 1 28 ? -15.023 -12.945 -6.648 1 95.62 28 ALA B O 1
ATOM 1601 N N . LEU B 1 29 ? -13.992 -11.602 -5.203 1 95.5 29 LEU B N 1
ATOM 1602 C CA . LEU B 1 29 ? -12.742 -12.344 -5.312 1 95.5 29 LEU B CA 1
ATOM 1603 C C . LEU B 1 29 ? -12.547 -13.266 -4.117 1 95.5 29 LEU B C 1
ATOM 1605 O O . LEU B 1 29 ? -12.953 -12.938 -3.002 1 95.5 29 LEU B O 1
ATOM 1609 N N . THR B 1 30 ? -11.953 -14.383 -4.402 1 93.94 30 THR B N 1
ATOM 1610 C CA . THR B 1 30 ? -11.656 -15.352 -3.355 1 93.94 30 THR B CA 1
ATOM 1611 C C . THR B 1 30 ? -10.148 -15.586 -3.254 1 93.94 30 THR B C 1
ATOM 1613 O O . THR B 1 30 ? -9.453 -15.625 -4.27 1 93.94 30 THR B O 1
ATOM 1616 N N . ASN B 1 31 ? -9.688 -15.781 -2.004 1 93.38 31 ASN B N 1
ATOM 1617 C CA . ASN B 1 31 ? -8.258 -16.016 -1.809 1 93.38 31 ASN B CA 1
ATOM 1618 C C . ASN B 1 31 ? -7.965 -17.5 -1.619 1 93.38 31 ASN B C 1
ATOM 1620 O O . ASN B 1 31 ? -6.805 -17.906 -1.497 1 93.38 31 ASN B O 1
ATOM 1624 N N . GLY B 1 32 ? -8.984 -18.281 -1.496 1 92.19 32 GLY B N 1
ATOM 1625 C CA . GLY B 1 32 ? -8.812 -19.734 -1.402 1 92.19 32 GLY B CA 1
ATOM 1626 C C . GLY B 1 32 ? -8.609 -20.219 0.02 1 92.19 32 GLY B C 1
ATOM 1627 O O . GLY B 1 32 ? -8.43 -21.406 0.253 1 92.19 32 GLY B O 1
ATOM 1628 N N . LEU B 1 33 ? -8.633 -19.344 1.05 1 91.12 33 LEU B N 1
ATOM 1629 C CA . LEU B 1 33 ? -8.375 -19.703 2.436 1 91.12 33 LEU B CA 1
ATOM 1630 C C . LEU B 1 33 ? -9.641 -19.578 3.277 1 91.12 33 LEU B C 1
ATOM 1632 O O . LEU B 1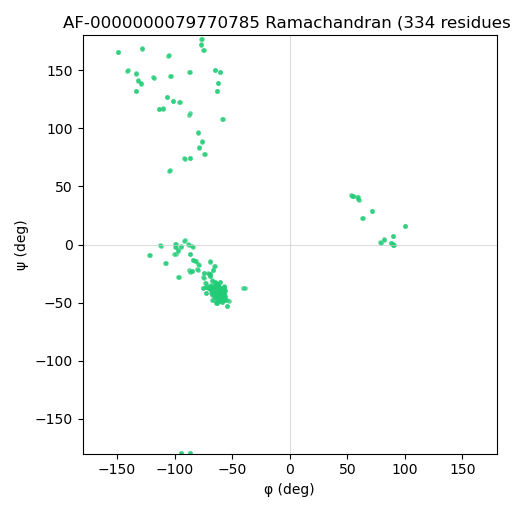 33 ? -9.633 -19.906 4.469 1 91.12 33 LEU B O 1
ATOM 1636 N N . GLY B 1 34 ? -10.695 -19.172 2.699 1 86.88 34 GLY B N 1
ATOM 1637 C CA . GLY B 1 34 ? -11.945 -19.031 3.428 1 86.88 34 GLY B CA 1
ATOM 1638 C C . GLY B 1 34 ? -12.039 -17.734 4.211 1 86.88 34 GLY B C 1
ATOM 1639 O O . GLY B 1 34 ? -12.938 -17.562 5.035 1 86.88 34 GLY B O 1
ATOM 1640 N N . THR B 1 35 ? -11.062 -16.891 4.074 1 85.81 35 THR B N 1
ATOM 1641 C CA . THR B 1 35 ? -11.078 -15.562 4.672 1 85.81 35 THR B CA 1
ATOM 1642 C C . THR B 1 35 ? -11.344 -14.5 3.613 1 85.81 35 THR B C 1
ATOM 1644 O O . THR B 1 35 ? -11.219 -14.766 2.416 1 85.81 35 THR B O 1
ATOM 1647 N N . PRO B 1 36 ? -11.719 -13.336 4.035 1 86.31 36 PRO B N 1
ATOM 1648 C CA . PRO B 1 36 ? -11.914 -12.258 3.059 1 86.31 36 PRO B CA 1
ATOM 1649 C C . PRO B 1 36 ? -10.633 -11.922 2.291 1 86.31 36 PRO B C 1
ATOM 1651 O O . PRO B 1 36 ? -9.539 -12.023 2.84 1 86.31 36 PRO B O 1
ATOM 1654 N N . PHE B 1 37 ? -10.938 -11.508 1.057 1 91.94 37 PHE B N 1
ATOM 1655 C CA . PHE B 1 37 ? -9.82 -11.07 0.233 1 91.94 37 PHE B CA 1
ATOM 1656 C C . PHE B 1 37 ? -9.125 -9.867 0.858 1 91.94 37 PHE B C 1
ATOM 1658 O O . PHE B 1 37 ? -9.781 -8.953 1.362 1 91.94 37 PHE B O 1
ATOM 1665 N N . ASP B 1 38 ? -7.793 -9.898 0.792 1 89.19 38 ASP B N 1
ATOM 1666 C CA . ASP B 1 38 ? -6.992 -8.875 1.463 1 89.19 38 ASP B CA 1
ATOM 1667 C C . ASP B 1 38 ? -7.266 -7.492 0.882 1 89.19 38 ASP B C 1
ATOM 1669 O O . ASP B 1 38 ? -7.191 -7.297 -0.332 1 89.19 38 ASP B O 1
ATOM 1673 N N . ILE B 1 39 ? -7.48 -6.559 1.742 1 86.06 39 ILE B N 1
ATOM 1674 C CA . ILE B 1 39 ? -7.91 -5.227 1.324 1 86.06 39 ILE B CA 1
ATOM 1675 C C . ILE B 1 39 ? -6.742 -4.484 0.682 1 86.06 39 ILE B C 1
ATOM 1677 O O . ILE B 1 39 ? -6.934 -3.691 -0.242 1 86.06 39 ILE B O 1
ATOM 1681 N N . ASN B 1 40 ? -5.57 -4.734 1.139 1 86.94 40 ASN B N 1
ATOM 1682 C CA . ASN B 1 40 ? -4.41 -4.098 0.526 1 86.94 40 ASN B CA 1
ATOM 1683 C C . ASN B 1 40 ? -4.227 -4.535 -0.924 1 86.94 40 ASN B C 1
ATOM 1685 O O . ASN B 1 40 ? -3.867 -3.729 -1.781 1 86.94 40 ASN B O 1
ATOM 1689 N N . CYS B 1 41 ? -4.449 -5.773 -1.117 1 91.5 41 CYS B N 1
ATOM 1690 C CA . CYS B 1 41 ? -4.359 -6.277 -2.484 1 91.5 41 CYS B CA 1
ATOM 1691 C C . CYS B 1 41 ? -5.453 -5.668 -3.359 1 91.5 41 CYS B C 1
ATOM 1693 O O . CYS B 1 41 ? -5.195 -5.289 -4.504 1 91.5 41 CYS B O 1
ATOM 1695 N N . ILE B 1 42 ? -6.66 -5.555 -2.807 1 91.38 42 ILE B N 1
ATOM 1696 C CA . ILE B 1 42 ? -7.762 -4.922 -3.52 1 91.38 42 ILE B CA 1
ATOM 1697 C C . ILE B 1 42 ? -7.379 -3.492 -3.9 1 91.38 42 ILE B C 1
ATOM 1699 O O . ILE B 1 42 ? -7.555 -3.082 -5.051 1 91.38 42 ILE B O 1
ATOM 1703 N N . SER B 1 43 ? -6.832 -2.82 -2.945 1 88.12 43 SER B N 1
ATOM 1704 C CA . SER B 1 43 ? -6.445 -1.428 -3.152 1 88.12 43 SER B CA 1
ATOM 1705 C C . SER B 1 43 ? -5.375 -1.307 -4.23 1 88.12 43 SER B C 1
ATOM 1707 O O . SER B 1 43 ? -5.426 -0.404 -5.066 1 88.12 43 SER B O 1
ATOM 1709 N N . LEU B 1 44 ? -4.449 -2.193 -4.16 1 89.94 44 LEU B N 1
ATOM 1710 C CA . LEU B 1 44 ? -3.391 -2.209 -5.168 1 89.94 44 LEU B CA 1
ATOM 1711 C C . LEU B 1 44 ? -3.971 -2.418 -6.562 1 89.94 44 LEU B C 1
ATOM 1713 O O . LEU B 1 44 ? -3.646 -1.674 -7.492 1 89.94 44 LEU B O 1
ATOM 1717 N N . MET B 1 45 ? -4.906 -3.373 -6.711 1 92.62 45 MET B N 1
ATOM 1718 C CA . MET B 1 45 ? -5.508 -3.672 -8.008 1 92.62 45 MET B CA 1
ATOM 1719 C C . MET B 1 45 ? -6.309 -2.48 -8.523 1 92.62 45 MET B C 1
ATOM 1721 O O . MET B 1 45 ? -6.199 -2.109 -9.688 1 92.62 45 MET B O 1
ATOM 1725 N N . ILE B 1 46 ? -7.02 -1.888 -7.664 1 90.44 46 ILE B N 1
ATOM 1726 C CA . ILE B 1 46 ? -7.816 -0.729 -8.055 1 90.44 46 ILE B CA 1
ATOM 1727 C C . ILE B 1 46 ? -6.895 0.406 -8.492 1 90.44 46 ILE B C 1
ATOM 1729 O O . ILE B 1 46 ? -7.113 1.021 -9.539 1 90.44 46 ILE B O 1
ATOM 1733 N N . SER B 1 47 ? -5.895 0.598 -7.711 1 87.44 47 SER B N 1
ATOM 1734 C CA . SER B 1 47 ? -4.977 1.689 -8.016 1 87.44 47 SER B CA 1
ATOM 1735 C C . SER B 1 47 ? -4.293 1.474 -9.359 1 87.44 47 SER B C 1
ATOM 1737 O O . SER B 1 47 ? -4.004 2.434 -10.078 1 87.44 47 SER B O 1
ATOM 1739 N N . LEU B 1 48 ? -4.004 0.258 -9.711 1 89.25 48 LEU B N 1
ATOM 1740 C CA . LEU B 1 48 ? -3.293 -0.072 -10.938 1 89.25 48 LEU B CA 1
ATOM 1741 C C . LEU B 1 48 ? -4.16 0.213 -12.164 1 89.25 48 LEU B C 1
ATOM 1743 O O . LEU B 1 48 ? -3.643 0.557 -13.227 1 89.25 48 LEU B O 1
ATOM 1747 N N . PHE B 1 49 ? -5.449 0.159 -11.992 1 92.88 49 PHE B N 1
ATOM 1748 C CA . PHE B 1 49 ? -6.266 0.192 -13.203 1 92.88 49 PHE B CA 1
ATOM 1749 C C . PHE B 1 49 ? -7.234 1.367 -13.164 1 92.88 49 PHE B C 1
ATOM 1751 O O . PHE B 1 49 ? -7.902 1.657 -14.164 1 92.88 49 PHE B O 1
ATOM 1758 N N . ASP B 1 50 ? -7.289 1.973 -12.062 1 89.12 50 ASP B N 1
ATOM 1759 C CA . ASP B 1 50 ? -8.125 3.164 -11.93 1 89.12 50 ASP B CA 1
ATOM 1760 C C . ASP B 1 50 ? -7.457 4.371 -12.594 1 89.12 50 ASP B C 1
ATOM 1762 O O . ASP B 1 50 ? -6.887 5.223 -11.906 1 89.12 50 ASP B O 1
ATOM 1766 N N . THR B 1 51 ? -7.66 4.613 -13.805 1 84.25 51 THR B N 1
ATOM 1767 C CA . THR B 1 51 ? -6.941 5.594 -14.609 1 84.25 51 THR B CA 1
ATOM 1768 C C . THR B 1 51 ? -7.395 7.012 -14.266 1 84.25 51 THR B C 1
ATOM 1770 O O . THR B 1 51 ? -6.625 7.965 -14.398 1 84.25 51 THR B O 1
ATOM 1773 N N . ASP B 1 52 ? -8.633 7.148 -13.812 1 81.06 52 ASP B N 1
ATOM 1774 C CA . ASP B 1 52 ? -9.125 8.5 -13.539 1 81.06 52 ASP B CA 1
ATOM 1775 C C . ASP B 1 52 ? -9.031 8.812 -12.047 1 81.06 52 ASP B C 1
ATOM 1777 O O . ASP B 1 52 ? -9.492 9.867 -11.602 1 81.06 52 ASP B O 1
ATOM 1781 N N . ASN B 1 53 ? -8.516 7.848 -11.234 1 79.19 53 ASN B N 1
ATOM 1782 C CA . ASN B 1 53 ? -8.203 8.031 -9.82 1 79.19 53 ASN B CA 1
ATOM 1783 C C . ASN B 1 53 ? -9.445 8.422 -9.023 1 79.19 53 ASN B C 1
ATOM 1785 O O . ASN B 1 53 ? -9.398 9.328 -8.195 1 79.19 53 ASN B O 1
ATOM 1789 N N . ASN B 1 54 ? -10.508 7.82 -9.391 1 79.75 54 ASN B N 1
ATOM 1790 C CA . ASN B 1 54 ? -11.727 8.133 -8.656 1 79.75 54 ASN B CA 1
ATOM 1791 C C . ASN B 1 54 ? -12.031 7.078 -7.594 1 79.75 54 ASN B C 1
ATOM 1793 O O . ASN B 1 54 ? -13.062 7.145 -6.922 1 79.75 54 ASN B O 1
ATOM 1797 N N . GLY B 1 55 ? -11.195 6.035 -7.52 1 81.62 55 GLY B N 1
ATOM 1798 C CA . GLY B 1 55 ? -11.328 5.047 -6.461 1 81.62 55 GLY B CA 1
ATOM 1799 C C . GLY B 1 55 ? -12.234 3.891 -6.832 1 81.62 55 GLY B C 1
ATOM 1800 O O . GLY B 1 55 ? -12.477 2.998 -6.016 1 81.62 55 GLY B O 1
ATOM 1801 N N . THR B 1 56 ? -12.781 3.938 -8.055 1 89.38 56 THR B N 1
ATOM 1802 C CA . THR B 1 56 ? -13.664 2.875 -8.523 1 89.38 56 THR B CA 1
ATOM 1803 C C . THR B 1 56 ? -13.203 2.355 -9.891 1 89.38 56 THR B C 1
ATOM 1805 O O . THR B 1 56 ? -12.273 2.904 -10.484 1 89.38 56 THR B O 1
ATOM 1808 N N . ILE B 1 57 ? -13.82 1.236 -10.234 1 94.94 57 ILE B N 1
ATOM 1809 C CA . ILE B 1 57 ? -13.43 0.566 -11.469 1 94.94 57 ILE B CA 1
ATOM 1810 C C . ILE B 1 57 ? -14.586 0.625 -12.469 1 94.94 57 ILE B C 1
ATOM 1812 O O . ILE B 1 57 ? -15.68 0.141 -12.188 1 94.94 57 ILE B O 1
ATOM 1816 N N . SER B 1 58 ? -14.32 1.311 -13.586 1 96.06 58 SER B N 1
ATOM 1817 C CA . SER B 1 58 ? -15.289 1.323 -14.68 1 96.06 58 SER B CA 1
ATOM 1818 C C . SER B 1 58 ? -15.242 0.022 -15.477 1 96.06 58 SER B C 1
ATOM 1820 O O . SER B 1 58 ? -14.367 -0.817 -15.25 1 96.06 58 SER B O 1
ATOM 1822 N N . LEU B 1 59 ? -16.219 -0.104 -16.391 1 96.25 59 LEU B N 1
ATOM 1823 C CA . LEU B 1 59 ? -16.297 -1.322 -17.203 1 96.25 59 LEU B CA 1
ATOM 1824 C C . LEU B 1 59 ? -15.008 -1.519 -18 1 96.25 59 LEU B C 1
ATOM 1826 O O . LEU B 1 59 ? -14.453 -2.621 -18.031 1 96.25 59 LEU B O 1
ATOM 1830 N N . ASN B 1 60 ? -14.562 -0.533 -18.594 1 95.81 60 ASN B N 1
ATOM 1831 C CA . ASN B 1 60 ? -13.328 -0.622 -19.375 1 95.81 60 ASN B CA 1
ATOM 1832 C C . ASN B 1 60 ? -12.133 -0.977 -18.484 1 95.81 60 ASN B C 1
ATOM 1834 O O . ASN B 1 60 ? -11.328 -1.836 -18.844 1 95.81 60 ASN B O 1
ATOM 1838 N N . GLU B 1 61 ? -12.016 -0.341 -17.391 1 96.31 61 GLU B N 1
ATOM 1839 C CA . GLU B 1 61 ? -10.961 -0.648 -16.422 1 96.31 61 GLU B CA 1
ATOM 1840 C C . GLU B 1 61 ? -11.07 -2.084 -15.922 1 96.31 61 GLU B C 1
ATOM 1842 O O . GLU B 1 61 ? -10.055 -2.762 -15.734 1 96.31 61 GLU B O 1
ATOM 1847 N N . PHE B 1 62 ? -12.328 -2.42 -15.789 1 97.31 62 PHE B N 1
ATOM 1848 C CA . PHE B 1 62 ? -12.586 -3.766 -15.289 1 97.31 62 PHE B CA 1
ATOM 1849 C C . PHE B 1 62 ? -12.102 -4.812 -16.281 1 97.31 62 PHE B C 1
ATOM 1851 O O . PHE B 1 62 ? -11.562 -5.852 -15.891 1 97.31 62 PHE B O 1
ATOM 1858 N N . SER B 1 63 ? -12.336 -4.566 -17.469 1 97.25 63 SER B N 1
ATOM 1859 C CA . SER B 1 63 ? -11.898 -5.516 -18.484 1 97.25 63 SER B CA 1
ATOM 1860 C C . SER B 1 63 ? -10.398 -5.77 -18.391 1 97.25 63 SER B C 1
ATOM 1862 O O . SER B 1 63 ? -9.953 -6.918 -18.438 1 97.25 63 SER B O 1
ATOM 1864 N N . GLN B 1 64 ? -9.641 -4.758 -18.234 1 96.69 64 GLN B N 1
ATOM 1865 C CA . GLN B 1 64 ? -8.195 -4.883 -18.094 1 96.69 64 GLN B CA 1
ATOM 1866 C C . GLN B 1 64 ? -7.836 -5.578 -16.781 1 96.69 64 GLN B C 1
ATOM 1868 O O . GLN B 1 64 ? -6.969 -6.457 -16.766 1 96.69 64 GLN B O 1
ATOM 1873 N N . LEU B 1 65 ? -8.492 -5.184 -15.773 1 96.62 65 LEU B N 1
ATOM 1874 C CA . LEU B 1 65 ? -8.273 -5.793 -14.461 1 96.62 65 LEU B CA 1
ATOM 1875 C C . LEU B 1 65 ? -8.57 -7.289 -14.508 1 96.62 65 LEU B C 1
ATOM 1877 O O . LEU B 1 65 ? -7.816 -8.094 -13.953 1 96.62 65 LEU B O 1
ATOM 1881 N N . PHE B 1 66 ? -9.633 -7.594 -15.172 1 96.75 66 PHE B N 1
ATOM 1882 C CA . PHE B 1 66 ? -10.055 -8.984 -15.281 1 96.75 66 PHE B CA 1
ATOM 1883 C C . PHE B 1 66 ? -8.992 -9.82 -15.992 1 96.75 66 PHE B C 1
ATOM 1885 O O . PHE B 1 66 ? -8.648 -10.914 -15.539 1 96.75 66 PHE B O 1
ATOM 1892 N N . ASN B 1 67 ? -8.531 -9.328 -17.016 1 96.75 67 ASN B N 1
ATOM 1893 C CA . ASN B 1 67 ? -7.477 -10.023 -17.75 1 96.75 67 ASN B CA 1
ATOM 1894 C C . ASN B 1 67 ? -6.215 -10.164 -16.906 1 96.75 67 ASN B C 1
ATOM 1896 O O . ASN B 1 67 ? -5.551 -11.203 -16.938 1 96.75 67 ASN B O 1
ATOM 1900 N N . TYR B 1 68 ? -5.914 -9.164 -16.203 1 96.25 68 TYR B N 1
ATOM 1901 C CA . TYR B 1 68 ? -4.777 -9.148 -15.289 1 96.25 68 TYR B CA 1
ATOM 1902 C C . TYR B 1 68 ? -4.922 -10.227 -14.219 1 96.25 68 TYR B C 1
ATOM 1904 O O . TYR B 1 68 ? -4.004 -11.023 -14 1 96.25 68 TYR B O 1
ATOM 1912 N N . ILE B 1 69 ? -6.051 -10.312 -13.617 1 96.69 69 ILE B N 1
ATOM 1913 C CA . ILE B 1 69 ? -6.328 -11.273 -12.555 1 96.69 69 ILE B CA 1
ATOM 1914 C C . ILE B 1 69 ? -6.27 -12.695 -13.117 1 96.69 69 ILE B C 1
ATOM 1916 O O . ILE B 1 69 ? -5.715 -13.602 -12.484 1 96.69 69 ILE B O 1
ATOM 1920 N N . THR B 1 70 ? -6.863 -12.836 -14.297 1 96.81 70 THR B N 1
ATOM 1921 C CA . THR B 1 70 ? -6.871 -14.141 -14.938 1 96.81 70 THR B CA 1
ATOM 1922 C C . THR B 1 70 ? -5.449 -14.633 -15.195 1 96.81 70 THR B C 1
ATOM 1924 O O . THR B 1 70 ? -5.137 -15.805 -14.977 1 96.81 70 THR B O 1
ATOM 1927 N N . ALA B 1 71 ? -4.602 -13.781 -15.586 1 97.12 71 ALA B N 1
ATOM 1928 C CA . ALA B 1 71 ? -3.203 -14.133 -15.836 1 97.12 71 ALA B CA 1
ATOM 1929 C C . ALA B 1 71 ? -2.516 -14.578 -14.547 1 97.12 71 ALA B C 1
ATOM 1931 O O . ALA B 1 71 ? -1.784 -15.57 -14.531 1 97.12 71 ALA B O 1
ATOM 1932 N N . TRP B 1 72 ? -2.744 -13.883 -13.492 1 96.88 72 TRP B N 1
ATOM 1933 C CA . TRP B 1 72 ? -2.152 -14.234 -12.203 1 96.88 72 TRP B CA 1
ATOM 1934 C C . TRP B 1 72 ? -2.727 -15.547 -11.68 1 96.88 72 TRP B C 1
ATOM 1936 O O . TRP B 1 72 ? -2.021 -16.328 -11.039 1 96.88 72 TRP B O 1
ATOM 1946 N N . GLN B 1 73 ? -4.047 -15.695 -11.93 1 97.06 73 GLN B N 1
ATOM 1947 C CA . GLN B 1 73 ? -4.68 -16.938 -11.5 1 97.06 73 GLN B CA 1
ATOM 1948 C C . GLN B 1 73 ? -4.039 -18.141 -12.188 1 97.06 73 GLN B C 1
ATOM 1950 O O . GLN B 1 73 ? -3.854 -19.188 -11.562 1 97.06 73 GLN B O 1
ATOM 1955 N N . ASN B 1 74 ? -3.713 -18.031 -13.414 1 97.38 74 ASN B N 1
ATOM 1956 C CA . ASN B 1 74 ? -3.037 -19.094 -14.141 1 97.38 74 ASN B CA 1
ATOM 1957 C C . ASN B 1 74 ? -1.673 -19.406 -13.539 1 97.38 74 ASN B C 1
ATOM 1959 O O . ASN B 1 74 ? -1.332 -20.578 -13.336 1 97.38 74 ASN B O 1
ATOM 1963 N N . LEU B 1 75 ? -0.947 -18.453 -13.219 1 96.94 75 LEU B N 1
ATOM 1964 C CA . LEU B 1 75 ? 0.361 -18.625 -12.602 1 96.94 75 LEU B CA 1
ATOM 1965 C C . LEU B 1 75 ? 0.226 -19.266 -11.219 1 96.94 75 LEU B C 1
ATOM 1967 O O . LEU B 1 75 ? 0.984 -20.172 -10.867 1 96.94 75 LEU B O 1
ATOM 1971 N N . PHE B 1 76 ? -0.748 -18.75 -10.5 1 98.19 76 PHE B N 1
ATOM 1972 C CA . PHE B 1 76 ? -1.014 -19.281 -9.164 1 98.19 76 PHE B CA 1
ATOM 1973 C C . PHE B 1 76 ? -1.294 -20.766 -9.211 1 98.19 76 PHE B C 1
ATOM 1975 O O . PHE B 1 76 ? -0.733 -21.531 -8.422 1 98.19 76 PHE B O 1
ATOM 1982 N N . THR B 1 77 ? -2.162 -21.172 -10.141 1 97.56 77 THR B N 1
ATOM 1983 C CA . THR B 1 77 ? -2.523 -22.578 -10.297 1 97.56 77 THR B CA 1
ATOM 1984 C C . THR B 1 77 ? -1.299 -23.406 -10.656 1 97.56 77 THR B C 1
ATOM 1986 O O . THR B 1 77 ? -1.143 -24.531 -10.164 1 97.56 77 THR B O 1
ATOM 1989 N N . GLN B 1 78 ? -0.442 -22.875 -11.43 1 97.5 78 GLN B N 1
ATOM 1990 C CA . GLN B 1 78 ? 0.778 -23.578 -11.82 1 97.5 78 GLN B CA 1
ATOM 1991 C C . GLN B 1 78 ? 1.716 -23.75 -10.625 1 97.5 78 GLN B C 1
ATOM 1993 O O . GLN B 1 78 ? 2.387 -24.781 -10.508 1 97.5 78 GLN B O 1
ATOM 1998 N N . HIS B 1 79 ? 1.736 -22.797 -9.766 1 98 79 HIS B N 1
ATOM 1999 C CA . HIS B 1 79 ? 2.676 -22.828 -8.648 1 98 79 HIS B CA 1
ATOM 2000 C C . HIS B 1 79 ? 2.098 -23.578 -7.457 1 98 79 HIS B C 1
ATOM 2002 O O . HIS B 1 79 ? 2.834 -23.984 -6.555 1 98 79 HIS B O 1
ATOM 2008 N N . ASP B 1 80 ? 0.789 -23.641 -7.477 1 97.88 80 ASP B N 1
ATOM 2009 C CA . ASP B 1 80 ? 0.126 -24.484 -6.488 1 97.88 80 ASP B CA 1
ATOM 2010 C C . ASP B 1 80 ? 0.178 -25.953 -6.895 1 97.88 80 ASP B C 1
ATOM 2012 O O . ASP B 1 80 ? -0.839 -26.531 -7.277 1 97.88 80 ASP B O 1
ATOM 2016 N N . ARG B 1 81 ? 1.246 -26.609 -6.613 1 96.25 81 ARG B N 1
ATOM 2017 C CA . ARG B 1 81 ? 1.562 -27.922 -7.16 1 96.25 81 ARG B CA 1
ATOM 2018 C C . ARG B 1 81 ? 0.639 -28.984 -6.59 1 96.25 81 ARG B C 1
ATOM 2020 O O . ARG B 1 81 ? 0.278 -29.938 -7.281 1 96.25 81 ARG B O 1
ATOM 2027 N N . ASP B 1 82 ? 0.277 -28.891 -5.355 1 96.31 82 ASP B N 1
ATOM 2028 C CA . ASP B 1 82 ? -0.566 -29.906 -4.75 1 96.31 82 ASP B CA 1
ATOM 2029 C C . ASP B 1 82 ? -2.045 -29.562 -4.895 1 96.31 82 ASP B C 1
ATOM 2031 O O . ASP B 1 82 ? -2.906 -30.234 -4.316 1 96.31 82 ASP B O 1
ATOM 2035 N N . ARG B 1 83 ? -2.342 -28.5 -5.578 1 96 83 ARG B N 1
ATOM 2036 C CA . ARG B 1 83 ? -3.695 -28.031 -5.879 1 96 83 ARG B CA 1
ATOM 2037 C C . ARG B 1 83 ? -4.523 -27.906 -4.602 1 96 83 ARG B C 1
ATOM 2039 O O . ARG B 1 83 ? -5.68 -28.328 -4.562 1 96 83 ARG B O 1
ATOM 2046 N N . SER B 1 84 ? -3.883 -27.359 -3.545 1 95.62 84 SER B N 1
ATOM 2047 C CA . SER B 1 84 ? -4.539 -27.188 -2.254 1 95.62 84 SER B CA 1
ATOM 2048 C C . SER B 1 84 ? -5.355 -25.891 -2.211 1 95.62 84 SER B C 1
ATOM 2050 O O . SER B 1 84 ? -6.16 -25.688 -1.3 1 95.62 84 SER B O 1
ATOM 2052 N N . GLY B 1 85 ? -5.145 -25 -3.186 1 96.06 85 GLY B N 1
ATOM 2053 C CA . GLY B 1 85 ? -5.805 -23.703 -3.172 1 96.06 85 GLY B CA 1
ATOM 2054 C C . GLY B 1 85 ? -5.012 -22.641 -2.439 1 96.06 85 GLY B C 1
ATOM 2055 O O . GLY B 1 85 ? -5.508 -21.531 -2.221 1 96.06 85 GLY B O 1
ATOM 2056 N N . SER B 1 86 ? -3.816 -23 -2.066 1 96.94 86 SER B N 1
ATOM 2057 C CA . SER B 1 86 ? -2.904 -22.094 -1.384 1 96.94 86 SER B CA 1
ATOM 2058 C C . SER B 1 86 ? -1.451 -22.422 -1.713 1 96.94 86 SER B C 1
ATOM 2060 O O . SER B 1 86 ? -1.164 -23.438 -2.348 1 96.94 86 SER B O 1
ATOM 2062 N N . ILE B 1 87 ? -0.585 -21.484 -1.383 1 97.88 87 ILE B N 1
ATOM 2063 C CA . ILE B 1 87 ? 0.841 -21.625 -1.66 1 97.88 87 ILE B CA 1
ATOM 2064 C C . ILE B 1 87 ? 1.603 -21.828 -0.352 1 97.88 87 ILE B C 1
ATOM 2066 O O . ILE B 1 87 ? 1.559 -20.984 0.539 1 97.88 87 ILE B O 1
ATOM 2070 N N . ASP B 1 88 ? 2.242 -22.984 -0.237 1 97.25 88 ASP B N 1
ATOM 2071 C CA . ASP B 1 88 ? 3.072 -23.219 0.943 1 97.25 88 ASP B CA 1
ATOM 2072 C C . ASP B 1 88 ? 4.484 -22.672 0.734 1 97.25 88 ASP B C 1
ATOM 2074 O O . ASP B 1 88 ? 4.777 -22.062 -0.301 1 97.25 88 ASP B O 1
ATOM 2078 N N . LEU B 1 89 ? 5.309 -22.844 1.749 1 97.25 89 LEU B N 1
ATOM 2079 C CA . LEU B 1 89 ? 6.633 -22.234 1.701 1 97.25 89 LEU B CA 1
ATOM 2080 C C . LEU B 1 89 ? 7.453 -22.797 0.548 1 97.25 89 LEU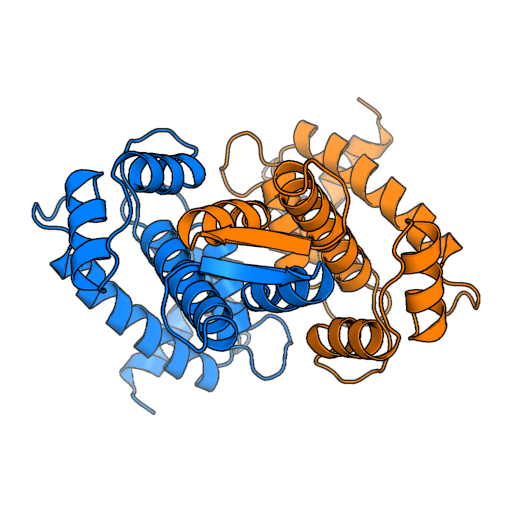 B C 1
ATOM 2082 O O . LEU B 1 89 ? 8.148 -22.062 -0.151 1 97.25 89 LEU B O 1
ATOM 2086 N N . ASN B 1 90 ? 7.434 -24.078 0.334 1 97.5 90 ASN B N 1
ATOM 2087 C CA . ASN B 1 90 ? 8.172 -24.703 -0.758 1 97.5 90 ASN B CA 1
ATOM 2088 C C . ASN B 1 90 ? 7.676 -24.219 -2.119 1 97.5 90 ASN B C 1
ATOM 2090 O O . ASN B 1 90 ? 8.477 -23.875 -2.99 1 97.5 90 ASN B O 1
ATOM 2094 N N . GLU B 1 91 ? 6.426 -24.219 -2.25 1 98.38 91 GLU B N 1
ATOM 2095 C CA . GLU B 1 91 ? 5.836 -23.734 -3.494 1 98.38 91 GLU B CA 1
ATOM 2096 C C . GLU B 1 91 ? 6.176 -22.266 -3.73 1 98.38 91 GLU B C 1
ATOM 2098 O O . GLU B 1 91 ? 6.43 -21.859 -4.863 1 98.38 91 GLU B O 1
ATOM 2103 N N . PHE B 1 92 ? 6.125 -21.562 -2.645 1 98.25 92 PHE B N 1
ATOM 2104 C CA . PHE B 1 92 ? 6.469 -20.141 -2.723 1 98.25 92 PHE B CA 1
ATOM 2105 C C . PHE B 1 92 ? 7.91 -19.953 -3.184 1 98.25 92 PHE B C 1
ATOM 2107 O O . PHE B 1 92 ? 8.18 -19.156 -4.078 1 98.25 92 PHE B O 1
ATOM 2114 N N . SER B 1 93 ? 8.766 -20.688 -2.65 1 97.81 93 SER B N 1
ATOM 2115 C CA . SER B 1 93 ? 10.172 -20.641 -3.023 1 97.81 93 SER B CA 1
ATOM 2116 C C . SER B 1 93 ? 10.367 -20.984 -4.496 1 97.81 93 SER B C 1
ATOM 2118 O O . SER B 1 93 ? 11.117 -20.297 -5.203 1 97.81 93 SER B O 1
ATOM 2120 N N . TYR B 1 94 ? 9.711 -21.953 -4.914 1 96.94 94 TYR B N 1
ATOM 2121 C CA . TYR B 1 94 ? 9.789 -22.375 -6.309 1 96.94 94 TYR B CA 1
ATOM 2122 C C . TYR B 1 94 ? 9.242 -21.297 -7.238 1 96.94 94 TYR B C 1
ATOM 2124 O O . TYR B 1 94 ? 9.797 -21.047 -8.312 1 96.94 94 TYR B O 1
ATOM 2132 N N . ALA B 1 95 ? 8.133 -20.75 -6.816 1 97.69 95 ALA B N 1
ATOM 2133 C CA . ALA B 1 95 ? 7.535 -19.672 -7.605 1 97.69 95 ALA B CA 1
ATOM 2134 C C . ALA B 1 95 ? 8.516 -18.516 -7.793 1 97.69 95 ALA B C 1
ATOM 2136 O O . ALA B 1 95 ? 8.695 -18.031 -8.906 1 97.69 95 ALA B O 1
ATOM 2137 N N . LEU B 1 96 ? 9.133 -18.125 -6.699 1 98.12 96 LEU B N 1
ATOM 2138 C CA . LEU B 1 96 ? 10.094 -17.016 -6.762 1 98.12 96 LEU B CA 1
ATOM 2139 C C . LEU B 1 96 ? 11.258 -17.359 -7.691 1 98.12 96 LEU B C 1
ATOM 2141 O O . LEU B 1 96 ? 11.68 -16.531 -8.5 1 98.12 96 LEU B O 1
ATOM 2145 N N . GLN B 1 97 ? 11.688 -18.578 -7.641 1 96.88 97 GLN B N 1
ATOM 2146 C CA . GLN B 1 97 ? 12.766 -19.016 -8.523 1 96.88 97 GLN B CA 1
ATOM 2147 C C . GLN B 1 97 ? 12.32 -19.016 -9.984 1 96.88 97 GLN B C 1
ATOM 2149 O O . GLN B 1 97 ? 13.078 -18.609 -10.867 1 96.88 97 GLN B O 1
ATOM 2154 N N . HIS B 1 98 ? 11.18 -19.453 -10.172 1 96.12 98 HIS B N 1
ATOM 2155 C CA . HIS B 1 98 ? 10.609 -19.469 -11.516 1 96.12 98 HIS B CA 1
ATOM 2156 C C . HIS B 1 98 ? 10.602 -18.062 -12.117 1 96.12 98 HIS B C 1
ATOM 2158 O O . HIS B 1 98 ? 10.844 -17.891 -13.312 1 96.12 98 HIS B O 1
ATOM 2164 N N . PHE B 1 99 ? 10.367 -17.078 -11.305 1 96 99 PHE B N 1
ATOM 2165 C CA . PHE B 1 99 ? 10.32 -15.695 -11.773 1 96 99 PHE B CA 1
ATOM 2166 C C . PHE B 1 99 ? 11.719 -15.102 -11.836 1 96 99 PHE B C 1
ATOM 2168 O O . PHE B 1 99 ? 11.883 -13.922 -12.148 1 96 99 PHE B O 1
ATOM 2175 N N . GLY B 1 100 ? 12.695 -15.828 -11.461 1 95.31 100 GLY B N 1
ATOM 2176 C CA . GLY B 1 100 ? 14.07 -15.398 -11.633 1 95.31 100 GLY B CA 1
ATOM 2177 C C . GLY B 1 100 ? 14.68 -14.836 -10.359 1 95.31 100 GLY B C 1
ATOM 2178 O O . GLY B 1 100 ? 15.742 -14.211 -10.398 1 95.31 100 GLY B O 1
ATOM 2179 N N . TYR B 1 101 ? 13.992 -15.133 -9.289 1 96.5 101 TYR B N 1
ATOM 2180 C CA . TYR B 1 101 ? 14.516 -14.617 -8.031 1 96.5 101 TYR B CA 1
ATOM 2181 C C . TYR B 1 101 ? 15.367 -15.656 -7.324 1 96.5 101 TYR B C 1
ATOM 2183 O O . TYR B 1 101 ? 14.922 -16.797 -7.105 1 96.5 101 TYR B O 1
ATOM 2191 N N . ASN B 1 102 ? 16.578 -15.289 -7.074 1 93.12 102 ASN B N 1
ATOM 2192 C CA . ASN B 1 102 ? 17.484 -16.109 -6.273 1 93.12 102 ASN B CA 1
ATOM 2193 C C . ASN B 1 102 ? 17.656 -15.547 -4.867 1 93.12 102 ASN B C 1
ATOM 2195 O O . ASN B 1 102 ? 18.781 -15.219 -4.469 1 93.12 102 ASN B O 1
ATOM 2199 N N . LEU B 1 103 ? 16.609 -15.523 -4.09 1 97 103 LEU B N 1
ATOM 2200 C CA . LEU B 1 103 ? 16.594 -15 -2.727 1 97 103 LEU B CA 1
ATOM 2201 C C . LEU B 1 103 ? 16.984 -16.094 -1.728 1 97 103 LEU B C 1
ATOM 2203 O O . LEU B 1 103 ? 16.719 -17.266 -1.956 1 97 103 LEU B O 1
ATOM 2207 N N . SER B 1 104 ? 17.609 -15.664 -0.67 1 97.38 104 SER B N 1
ATOM 2208 C CA . SER B 1 104 ? 18 -16.625 0.354 1 97.38 104 SER B CA 1
ATOM 2209 C C . SER B 1 104 ? 16.781 -17.25 1.016 1 97.38 104 SER B C 1
ATOM 2211 O O . SER B 1 104 ? 15.734 -16.609 1.127 1 97.38 104 SER B O 1
ATOM 2213 N N . PRO B 1 105 ? 16.938 -18.531 1.477 1 97.12 105 PRO B N 1
ATOM 2214 C CA . PRO B 1 105 ? 15.812 -19.188 2.154 1 97.12 105 PRO B CA 1
ATOM 2215 C C . PRO B 1 105 ? 15.305 -18.406 3.357 1 97.12 105 PRO B C 1
ATOM 2217 O O . PRO B 1 105 ? 14.094 -18.344 3.596 1 97.12 105 PRO B O 1
ATOM 2220 N N . ARG B 1 106 ? 16.188 -17.812 4.039 1 96.81 106 ARG B N 1
ATOM 2221 C CA . ARG B 1 106 ? 15.812 -17.016 5.203 1 96.81 106 ARG B CA 1
ATOM 2222 C C . ARG B 1 106 ? 14.969 -15.812 4.793 1 96.81 106 ARG B C 1
ATOM 2224 O O . ARG B 1 106 ? 13.977 -15.492 5.449 1 96.81 106 ARG B O 1
ATOM 2231 N N . PHE B 1 107 ? 15.359 -15.211 3.754 1 97.31 107 PHE B N 1
ATOM 2232 C CA . PHE B 1 107 ? 14.609 -14.047 3.281 1 97.31 107 PHE B CA 1
ATOM 2233 C C . PHE B 1 107 ? 13.234 -14.461 2.766 1 97.31 107 PHE B C 1
ATOM 2235 O O . PHE B 1 107 ? 12.242 -13.773 3.021 1 97.31 107 PHE B O 1
ATOM 2242 N N . VAL B 1 108 ? 13.18 -15.547 2.057 1 97.62 108 VAL B N 1
ATOM 2243 C CA . VAL B 1 108 ? 11.906 -16.047 1.54 1 97.62 108 VAL B CA 1
ATOM 2244 C C . VAL B 1 108 ? 10.953 -16.344 2.699 1 97.62 108 VAL B C 1
ATOM 2246 O O . VAL B 1 108 ? 9.773 -15.992 2.646 1 97.62 108 VAL B O 1
ATOM 2249 N N . GLN B 1 109 ? 11.445 -16.969 3.672 1 96.38 109 GLN B N 1
ATOM 2250 C CA . GLN B 1 109 ? 10.648 -17.25 4.859 1 96.38 109 GLN B CA 1
ATOM 2251 C C . GLN B 1 109 ? 10.164 -15.961 5.512 1 96.38 109 GLN B C 1
ATOM 2253 O O . GLN B 1 109 ? 8.992 -15.844 5.891 1 96.38 109 GLN B O 1
ATOM 2258 N N . TRP B 1 110 ? 11.07 -15.023 5.617 1 95.44 110 TRP B N 1
ATOM 2259 C CA . TRP B 1 110 ? 10.719 -13.719 6.188 1 95.44 110 TRP B CA 1
ATOM 2260 C C . TRP B 1 110 ? 9.609 -13.055 5.387 1 95.44 110 TRP B C 1
ATOM 2262 O O . TRP B 1 110 ? 8.633 -12.57 5.957 1 95.44 110 TRP B O 1
ATOM 2272 N N . LEU B 1 111 ? 9.82 -13.039 4.113 1 95.19 111 LEU B N 1
ATOM 2273 C CA . LEU B 1 111 ? 8.859 -12.406 3.211 1 95.19 111 LEU B CA 1
ATOM 2274 C C . LEU B 1 111 ? 7.48 -13.039 3.355 1 95.19 111 LEU B C 1
ATOM 2276 O O . LEU B 1 111 ? 6.477 -12.328 3.459 1 95.19 111 LEU B O 1
ATOM 2280 N N . MET B 1 112 ? 7.406 -14.344 3.389 1 95.38 112 MET B N 1
ATOM 2281 C CA . MET B 1 112 ? 6.133 -15.039 3.551 1 95.38 112 MET B CA 1
ATOM 2282 C C . MET B 1 112 ? 5.504 -14.719 4.902 1 95.38 112 MET B C 1
ATOM 2284 O O . MET B 1 112 ? 4.309 -14.422 4.98 1 95.38 112 MET B O 1
ATOM 2288 N N . MET B 1 113 ? 6.289 -14.734 5.953 1 92.5 113 MET B N 1
ATOM 2289 C CA . MET B 1 113 ? 5.793 -14.523 7.312 1 92.5 113 MET B CA 1
ATOM 2290 C C . MET B 1 113 ? 5.246 -13.109 7.48 1 92.5 113 MET B C 1
ATOM 2292 O O . MET B 1 113 ? 4.293 -12.898 8.227 1 92.5 113 MET B O 1
ATOM 2296 N N . ARG B 1 114 ? 5.805 -12.242 6.812 1 90.31 114 ARG B N 1
ATOM 2297 C CA . ARG B 1 114 ? 5.371 -10.852 6.871 1 90.31 114 ARG B CA 1
ATOM 2298 C C . ARG B 1 114 ? 3.92 -10.711 6.422 1 90.31 114 ARG B C 1
ATOM 2300 O O . ARG B 1 114 ? 3.18 -9.883 6.957 1 90.31 114 ARG B O 1
ATOM 2307 N N . PHE B 1 115 ? 3.5 -11.531 5.52 1 90.12 115 PHE B N 1
ATOM 2308 C CA . PHE B 1 115 ? 2.172 -11.375 4.938 1 90.12 115 PHE B CA 1
ATOM 2309 C C . PHE B 1 115 ? 1.232 -12.469 5.438 1 90.12 115 PHE B C 1
ATOM 2311 O O . PHE B 1 115 ? 0.025 -12.414 5.191 1 90.12 115 PHE B O 1
ATOM 2318 N N . ASP B 1 116 ? 1.849 -13.461 5.984 1 88.75 116 ASP B N 1
ATOM 2319 C CA . ASP B 1 116 ? 1.045 -14.508 6.609 1 88.75 116 ASP B CA 1
ATOM 2320 C C . ASP B 1 116 ? 0.721 -14.164 8.062 1 88.75 116 ASP B C 1
ATOM 2322 O O . ASP B 1 116 ? 1.161 -14.852 8.984 1 88.75 116 ASP B O 1
ATOM 2326 N N . ARG B 1 117 ? -0.156 -13.273 8.25 1 78.75 117 ARG B N 1
ATOM 2327 C CA . ARG B 1 117 ? -0.428 -12.719 9.57 1 78.75 117 ARG B CA 1
ATOM 2328 C C . ARG B 1 117 ? -1.215 -13.711 10.422 1 78.75 117 ARG B C 1
ATOM 2330 O O . ARG B 1 117 ? -1.178 -13.648 11.656 1 78.75 117 ARG B O 1
ATOM 2337 N N . GLN B 1 118 ? -1.907 -14.578 9.781 1 79.31 118 GLN B N 1
ATOM 2338 C CA . GLN B 1 118 ? -2.68 -15.578 10.516 1 79.31 118 GLN B CA 1
ATOM 2339 C C . GLN B 1 118 ? -1.838 -16.812 10.82 1 79.31 118 GLN B C 1
ATOM 2341 O O . GLN B 1 118 ? -2.312 -17.75 11.461 1 79.31 118 GLN B O 1
ATOM 2346 N N . ARG B 1 119 ? -0.58 -16.781 10.367 1 86.38 119 ARG B N 1
ATOM 2347 C CA . ARG B 1 119 ? 0.374 -17.859 10.633 1 86.38 119 ARG B CA 1
ATOM 2348 C C . ARG B 1 119 ? -0.17 -19.203 10.172 1 86.38 119 ARG B C 1
ATOM 2350 O O . ARG B 1 119 ? -0.137 -20.188 10.922 1 86.38 119 ARG B O 1
ATOM 2357 N N . LEU B 1 120 ? -0.736 -19.156 9.086 1 87.75 120 LEU B N 1
ATOM 2358 C CA . LEU B 1 120 ? -1.263 -20.375 8.484 1 87.75 120 LEU B CA 1
ATOM 2359 C C . LEU B 1 120 ? -0.161 -21.141 7.758 1 87.75 120 LEU B C 1
ATOM 2361 O O . LEU B 1 120 ? -0.349 -22.297 7.383 1 87.75 120 LEU B O 1
ATOM 2365 N N . ASN B 1 121 ? 0.973 -20.5 7.531 1 90.94 121 ASN B N 1
ATOM 2366 C CA . ASN B 1 121 ? 2.096 -21.047 6.773 1 90.94 121 ASN B CA 1
ATOM 2367 C C . ASN B 1 121 ? 1.718 -21.312 5.32 1 90.94 121 ASN B C 1
ATOM 2369 O O . ASN B 1 121 ? 2.189 -22.266 4.715 1 90.94 121 ASN B O 1
ATOM 2373 N N . LYS B 1 122 ? 0.74 -20.656 4.859 1 94.5 122 LYS B N 1
ATOM 2374 C CA . LYS B 1 122 ? 0.289 -20.719 3.471 1 94.5 122 LYS B CA 1
ATOM 2375 C C . LYS B 1 122 ? -0.13 -19.328 2.977 1 94.5 122 LYS B C 1
ATOM 2377 O O . LYS B 1 122 ? -0.527 -18.484 3.771 1 94.5 122 LYS B O 1
ATOM 2382 N N . LEU B 1 123 ? 0.042 -19.094 1.729 1 96.12 123 LEU B N 1
ATOM 2383 C CA . LEU B 1 123 ? -0.403 -17.859 1.097 1 96.12 123 LEU B CA 1
ATOM 2384 C C . LEU B 1 123 ? -1.634 -18.109 0.23 1 96.12 123 LEU B C 1
ATOM 2386 O O . LEU B 1 123 ? -1.665 -19.047 -0.558 1 96.12 123 LEU B O 1
ATOM 2390 N N . GLY B 1 124 ? -2.631 -17.297 0.521 1 96.12 124 GLY B N 1
ATOM 2391 C CA . GLY B 1 124 ? -3.738 -17.297 -0.423 1 96.12 124 GLY B CA 1
ATOM 2392 C C . GLY B 1 124 ? -3.43 -16.531 -1.699 1 96.12 124 GLY B C 1
ATOM 2393 O O . GLY B 1 124 ? -2.334 -15.984 -1.854 1 96.12 124 GLY B O 1
ATOM 2394 N N . PHE B 1 125 ? -4.398 -16.594 -2.57 1 96.81 125 PHE B N 1
ATOM 2395 C CA . PHE B 1 125 ? -4.242 -15.953 -3.871 1 96.81 125 PHE B CA 1
ATOM 2396 C C . PHE B 1 125 ? -3.938 -14.469 -3.715 1 96.81 125 PHE B C 1
ATOM 2398 O O . PHE B 1 125 ? -3.07 -13.93 -4.406 1 96.81 125 PHE B O 1
ATOM 2405 N N . ASP B 1 126 ? -4.551 -13.789 -2.818 1 94.62 126 ASP B N 1
ATOM 2406 C CA . ASP B 1 126 ? -4.438 -12.352 -2.621 1 94.62 126 ASP B CA 1
ATOM 2407 C C . ASP B 1 126 ? -3.016 -11.961 -2.23 1 94.62 126 ASP B C 1
ATOM 2409 O O . ASP B 1 126 ? -2.41 -11.086 -2.859 1 94.62 126 ASP B O 1
ATOM 2413 N N . LYS B 1 127 ? -2.467 -12.633 -1.248 1 94.44 127 LYS B N 1
ATOM 2414 C CA . LYS B 1 127 ? -1.121 -12.305 -0.789 1 94.44 127 LYS B CA 1
ATOM 2415 C C . LYS B 1 127 ? -0.074 -12.703 -1.824 1 94.44 127 LYS B C 1
ATOM 2417 O O . LYS B 1 127 ? 0.948 -12.031 -1.973 1 94.44 127 LYS B O 1
ATOM 2422 N N . TYR B 1 128 ? -0.389 -13.82 -2.422 1 96.81 128 TYR B N 1
ATOM 2423 C CA . TYR B 1 128 ? 0.484 -14.281 -3.496 1 96.81 128 TYR B CA 1
ATOM 2424 C C . TYR B 1 128 ? 0.656 -13.195 -4.559 1 96.81 128 TYR B C 1
ATOM 2426 O O . TYR B 1 128 ? 1.781 -12.82 -4.891 1 96.81 128 TYR B O 1
ATOM 2434 N N . ILE B 1 129 ? -0.42 -12.688 -5.062 1 95.88 129 ILE B N 1
ATOM 2435 C CA . ILE B 1 129 ? -0.393 -11.648 -6.09 1 95.88 129 ILE B CA 1
ATOM 2436 C C . ILE B 1 129 ? 0.293 -10.406 -5.543 1 95.88 129 ILE B C 1
ATOM 2438 O O . ILE B 1 129 ? 1.163 -9.828 -6.199 1 95.88 129 ILE B O 1
ATOM 2442 N N . TYR B 1 130 ? -0.111 -10.016 -4.391 1 93.81 130 TYR B N 1
ATOM 2443 C CA . TYR B 1 130 ? 0.375 -8.773 -3.795 1 93.81 130 TYR B CA 1
ATOM 2444 C C . TYR B 1 130 ? 1.894 -8.789 -3.67 1 93.81 130 TYR B C 1
ATOM 2446 O O . TYR B 1 130 ? 2.566 -7.848 -4.094 1 93.81 130 TYR B O 1
ATOM 2454 N N . ILE B 1 131 ? 2.424 -9.875 -3.154 1 95.75 131 ILE B N 1
ATOM 2455 C CA . ILE B 1 131 ? 3.859 -10 -2.928 1 95.75 131 ILE B CA 1
ATOM 2456 C C . ILE B 1 131 ? 4.598 -9.945 -4.262 1 95.75 131 ILE B C 1
ATOM 2458 O O . ILE B 1 131 ? 5.586 -9.227 -4.406 1 95.75 131 ILE B O 1
ATOM 2462 N N . LEU B 1 132 ? 4.176 -10.734 -5.223 1 96.19 132 LEU B N 1
ATOM 2463 C CA . LEU B 1 132 ? 4.879 -10.828 -6.496 1 96.19 132 LEU B CA 1
ATOM 2464 C C . LEU B 1 132 ? 4.836 -9.5 -7.238 1 96.19 132 LEU B C 1
ATOM 2466 O O . LEU B 1 132 ? 5.824 -9.102 -7.863 1 96.19 132 LEU B O 1
ATOM 2470 N N . VAL B 1 133 ? 3.709 -8.812 -7.152 1 94.5 133 VAL B N 1
ATOM 2471 C CA . VAL B 1 133 ? 3.602 -7.508 -7.801 1 94.5 133 VAL B CA 1
ATOM 2472 C C . VAL B 1 133 ? 4.535 -6.512 -7.121 1 94.5 133 VAL B C 1
ATOM 2474 O O . VAL B 1 133 ? 5.273 -5.785 -7.789 1 94.5 133 VAL B O 1
ATOM 2477 N N . CYS B 1 134 ? 4.508 -6.449 -5.805 1 94.38 134 CYS B N 1
ATOM 2478 C CA . CYS B 1 134 ? 5.418 -5.578 -5.07 1 94.38 134 CYS B CA 1
ATOM 2479 C C . CYS B 1 134 ? 6.871 -5.895 -5.402 1 94.38 134 CYS B C 1
ATOM 2481 O O . CYS B 1 134 ? 7.672 -4.988 -5.629 1 94.38 134 CYS B O 1
ATOM 2483 N N . LEU B 1 135 ? 7.191 -7.148 -5.449 1 95.81 135 LEU B N 1
ATOM 2484 C CA . LEU B 1 135 ? 8.539 -7.602 -5.77 1 95.81 135 LEU B CA 1
ATOM 2485 C C . LEU B 1 135 ? 8.953 -7.137 -7.16 1 95.81 135 LEU B C 1
ATOM 2487 O O . LEU B 1 135 ? 10.086 -6.676 -7.355 1 95.81 135 LEU B O 1
ATOM 2491 N N . GLN B 1 136 ? 8.133 -7.301 -8.094 1 95.31 136 GLN B N 1
ATOM 2492 C CA . GLN B 1 136 ? 8.422 -6.879 -9.461 1 95.31 136 GLN B CA 1
ATOM 2493 C C . GLN B 1 136 ? 8.68 -5.379 -9.531 1 95.31 136 GLN B C 1
ATOM 2495 O O . GLN B 1 136 ? 9.625 -4.938 -10.195 1 95.31 136 GLN B O 1
ATOM 2500 N N . ILE B 1 137 ? 7.859 -4.613 -8.906 1 94.56 137 ILE B N 1
ATOM 2501 C CA . ILE B 1 137 ? 7.996 -3.16 -8.922 1 94.56 137 ILE B CA 1
ATOM 2502 C C . ILE B 1 137 ? 9.328 -2.764 -8.289 1 94.56 137 ILE B C 1
ATOM 2504 O O . ILE B 1 137 ? 10.086 -1.979 -8.867 1 94.56 137 ILE B O 1
ATOM 2508 N N . LEU B 1 138 ? 9.609 -3.34 -7.145 1 95.88 138 LEU B N 1
ATOM 2509 C CA . LEU B 1 138 ? 10.836 -3.016 -6.43 1 95.88 138 LEU B CA 1
ATOM 2510 C C . LEU B 1 138 ? 12.062 -3.477 -7.211 1 95.88 138 LEU B C 1
ATOM 2512 O O . LEU B 1 138 ? 13.102 -2.814 -7.191 1 95.88 138 LEU B O 1
ATOM 2516 N N . THR B 1 139 ? 11.93 -4.59 -7.863 1 95.88 139 THR B N 1
ATOM 2517 C CA . THR B 1 139 ? 13.023 -5.09 -8.688 1 95.88 139 THR B CA 1
ATOM 2518 C C . THR B 1 139 ? 13.352 -4.109 -9.805 1 95.88 139 THR B C 1
ATOM 2520 O O . THR B 1 139 ? 14.516 -3.803 -10.047 1 95.88 139 THR B O 1
ATOM 2523 N N . ARG B 1 140 ? 12.359 -3.631 -10.43 1 95.12 140 ARG B N 1
ATOM 2524 C CA . ARG B 1 140 ? 12.57 -2.648 -11.492 1 95.12 140 ARG B CA 1
ATOM 2525 C C . ARG B 1 140 ? 13.25 -1.396 -10.945 1 95.12 140 ARG B C 1
ATOM 2527 O O . ARG B 1 140 ? 14.156 -0.849 -11.578 1 95.12 140 ARG B O 1
ATOM 2534 N N . SER B 1 141 ? 12.812 -0.956 -9.867 1 94.81 141 SER B N 1
ATOM 2535 C CA . SER B 1 141 ? 13.398 0.228 -9.242 1 94.81 141 SER B CA 1
ATOM 2536 C C . SER B 1 141 ? 14.859 -0.001 -8.883 1 94.81 141 SER B C 1
ATOM 2538 O O . SER B 1 141 ? 15.711 0.863 -9.125 1 94.81 141 SER B O 1
ATOM 2540 N N . PHE B 1 142 ? 15.102 -1.179 -8.305 1 96.06 142 PHE B N 1
ATOM 2541 C CA . PHE B 1 142 ? 16.469 -1.513 -7.914 1 96.06 142 PHE B CA 1
ATOM 2542 C C . PHE B 1 142 ? 17.359 -1.618 -9.141 1 96.06 142 PHE B C 1
ATOM 2544 O O . PHE B 1 142 ? 18.484 -1.107 -9.133 1 96.06 142 PHE B O 1
ATOM 2551 N N . SER B 1 143 ? 16.875 -2.229 -10.156 1 94.81 143 SER B N 1
ATOM 2552 C CA . SER B 1 143 ? 17.656 -2.451 -11.367 1 94.81 143 SER B CA 1
ATOM 2553 C C . SER B 1 143 ? 18.031 -1.131 -12.039 1 94.81 143 SER B C 1
ATOM 2555 O O . SER B 1 143 ? 19.094 -1.016 -12.648 1 94.81 143 SER B O 1
ATOM 2557 N N . SER B 1 144 ? 17.125 -0.181 -11.914 1 94 144 SER B N 1
ATOM 2558 C CA . SER B 1 144 ? 17.391 1.123 -12.516 1 94 144 SER B CA 1
ATOM 2559 C C . SER B 1 144 ? 18.547 1.824 -11.828 1 94 144 SER B C 1
ATOM 2561 O O . SER B 1 144 ? 19.188 2.711 -12.406 1 94 144 SER B O 1
ATOM 2563 N N . LEU B 1 145 ? 18.828 1.426 -10.602 1 93.38 145 LEU B N 1
ATOM 2564 C CA . LEU B 1 145 ? 19.938 2.002 -9.836 1 93.38 145 LEU B CA 1
ATOM 2565 C C . LEU B 1 145 ? 21.188 1.142 -9.945 1 93.38 145 LEU B C 1
ATOM 2567 O O . LEU B 1 145 ? 22.297 1.633 -9.758 1 93.38 145 LEU B O 1
ATOM 2571 N N . ASP B 1 146 ? 20.984 -0.154 -10.164 1 92.75 146 ASP B N 1
ATOM 2572 C CA . ASP B 1 146 ? 22.062 -1.114 -10.305 1 92.75 146 ASP B CA 1
ATOM 2573 C C . ASP B 1 146 ? 22.484 -1.272 -11.766 1 92.75 146 ASP B C 1
ATOM 2575 O O . ASP B 1 146 ? 22.391 -2.365 -12.328 1 92.75 146 ASP B O 1
ATOM 2579 N N . VAL B 1 147 ? 23.141 -0.268 -12.18 1 86.94 147 VAL B N 1
ATOM 2580 C CA . VAL B 1 147 ? 23.438 -0.173 -13.609 1 86.94 147 VAL B CA 1
ATOM 2581 C C . VAL B 1 147 ? 24.406 -1.274 -14.016 1 86.94 147 VAL B C 1
ATOM 2583 O O . VAL B 1 147 ? 24.312 -1.821 -15.117 1 86.94 147 VAL B O 1
ATOM 2586 N N . GLN B 1 148 ? 25.25 -1.677 -13.148 1 86.88 148 GLN B N 1
ATOM 2587 C CA . GLN B 1 148 ? 26.266 -2.672 -13.469 1 86.88 148 GLN B CA 1
ATOM 2588 C C . GLN B 1 148 ? 25.797 -4.078 -13.109 1 86.88 148 GLN B C 1
ATOM 2590 O O . GLN B 1 148 ? 26.531 -5.051 -13.289 1 86.88 148 GLN B O 1
ATOM 2595 N N . ARG B 1 149 ? 24.688 -4.199 -12.594 1 87.44 149 ARG B N 1
ATOM 2596 C CA . ARG B 1 149 ? 24.062 -5.473 -12.266 1 87.44 149 ARG B CA 1
ATOM 2597 C C . ARG B 1 149 ? 24.922 -6.281 -11.305 1 87.44 149 ARG B C 1
ATOM 2599 O O . ARG B 1 149 ? 25.203 -7.453 -11.555 1 87.44 149 ARG B O 1
ATOM 2606 N N . ARG B 1 150 ? 25.547 -5.672 -10.289 1 89.19 150 ARG B N 1
ATOM 2607 C CA . ARG B 1 150 ? 26.406 -6.297 -9.289 1 89.19 150 ARG B CA 1
ATOM 2608 C C . ARG B 1 150 ? 25.578 -6.832 -8.117 1 89.19 150 ARG B C 1
ATOM 2610 O O . ARG B 1 150 ? 26.125 -7.512 -7.238 1 89.19 150 ARG B O 1
ATOM 2617 N N . GLY B 1 151 ? 24.234 -6.512 -8.07 1 88.5 151 GLY B N 1
ATOM 2618 C CA . GLY B 1 151 ? 23.391 -6.945 -6.969 1 88.5 151 GLY B CA 1
ATOM 2619 C C . GLY B 1 151 ? 23.547 -6.098 -5.723 1 88.5 151 GLY B C 1
ATOM 2620 O O . GLY B 1 151 ? 23.047 -6.445 -4.656 1 88.5 151 GLY B O 1
ATOM 2621 N N . VAL B 1 152 ? 24.375 -5.129 -5.836 1 93.19 152 VAL B N 1
ATOM 2622 C CA . VAL B 1 152 ? 24.578 -4.164 -4.762 1 93.19 152 VAL B CA 1
ATOM 2623 C C . VAL B 1 152 ? 24.516 -2.744 -5.324 1 93.19 152 VAL B C 1
ATOM 2625 O O . VAL B 1 152 ? 24.953 -2.49 -6.445 1 93.19 152 VAL B O 1
ATOM 2628 N N . VAL B 1 153 ? 23.906 -1.846 -4.543 1 94.19 153 VAL B N 1
ATOM 2629 C CA . VAL B 1 153 ? 23.766 -0.468 -5.004 1 94.19 153 VAL B CA 1
ATOM 2630 C C . VAL B 1 153 ? 24.156 0.493 -3.885 1 94.19 153 VAL B C 1
ATOM 2632 O O . VAL B 1 153 ? 23.797 0.283 -2.723 1 94.19 153 VAL B O 1
ATOM 2635 N N . ASN B 1 154 ? 24.969 1.431 -4.277 1 92.56 154 ASN B N 1
ATOM 2636 C CA . ASN B 1 154 ? 25.188 2.58 -3.406 1 92.56 154 ASN B CA 1
ATOM 2637 C C . ASN B 1 154 ? 24.156 3.668 -3.639 1 92.56 154 ASN B C 1
ATOM 2639 O O . ASN B 1 154 ? 24.094 4.262 -4.719 1 92.56 154 ASN B O 1
ATOM 2643 N N . MET B 1 155 ? 23.328 3.818 -2.594 1 93 155 MET B N 1
ATOM 2644 C CA . MET B 1 155 ? 22.203 4.715 -2.828 1 93 155 MET B CA 1
ATOM 2645 C C . MET B 1 155 ? 22.094 5.754 -1.717 1 93 155 MET B C 1
ATOM 2647 O O . MET B 1 155 ? 22.297 5.438 -0.544 1 93 155 MET B O 1
ATOM 2651 N N . SER B 1 156 ? 21.781 6.996 -2.195 1 95.56 156 SER B N 1
ATOM 2652 C CA . SER B 1 156 ? 21.438 8.047 -1.241 1 95.56 156 SER B CA 1
ATOM 2653 C C . SER B 1 156 ? 20.031 7.824 -0.666 1 95.56 156 SER B C 1
ATOM 2655 O O . SER B 1 156 ? 19.297 6.965 -1.143 1 95.56 156 SER B O 1
ATOM 2657 N N . PHE B 1 157 ? 19.797 8.562 0.36 1 96.25 157 PHE B N 1
ATOM 2658 C CA . PHE B 1 157 ? 18.469 8.492 0.982 1 96.25 157 PHE B CA 1
ATOM 2659 C C . PHE B 1 157 ? 17.375 8.812 -0.031 1 96.25 157 PHE B C 1
ATOM 2661 O O . PHE B 1 157 ? 16.391 8.078 -0.131 1 96.25 157 PHE B O 1
ATOM 2668 N N . GLU B 1 158 ? 17.531 9.789 -0.858 1 96.25 158 GLU B N 1
ATOM 2669 C CA . GLU B 1 158 ? 16.531 10.164 -1.857 1 96.25 158 GLU B CA 1
ATOM 2670 C C . GLU B 1 158 ? 16.375 9.078 -2.918 1 96.25 158 GLU B C 1
ATOM 2672 O O . GLU B 1 158 ? 15.266 8.82 -3.389 1 96.25 158 GLU B O 1
ATOM 2677 N N . GLN B 1 159 ? 17.484 8.5 -3.248 1 95.44 159 GLN B N 1
ATOM 2678 C CA . GLN B 1 159 ? 17.422 7.418 -4.223 1 95.44 159 GLN B CA 1
ATOM 2679 C C . GLN B 1 159 ? 16.656 6.219 -3.668 1 95.44 159 GLN B C 1
ATOM 2681 O O . GLN B 1 159 ? 15.836 5.625 -4.367 1 95.44 159 GLN B O 1
ATOM 2686 N N . PHE B 1 160 ? 16.969 5.949 -2.422 1 96.81 160 PHE B N 1
ATOM 2687 C CA . PHE B 1 160 ? 16.25 4.871 -1.753 1 96.81 160 PHE B CA 1
ATOM 2688 C C . PHE B 1 160 ? 14.758 5.16 -1.711 1 96.81 160 PHE B C 1
ATOM 2690 O O . PHE B 1 160 ? 13.945 4.305 -2.066 1 96.81 160 PHE B O 1
ATOM 2697 N N . LEU B 1 161 ? 14.406 6.348 -1.338 1 96.56 161 LEU B N 1
ATOM 2698 C CA . LEU B 1 161 ? 13 6.738 -1.259 1 96.56 161 LEU B CA 1
ATOM 2699 C C . LEU B 1 161 ? 12.328 6.648 -2.627 1 96.56 161 LEU B C 1
ATOM 2701 O O . LEU B 1 161 ? 11.234 6.102 -2.752 1 96.56 161 LEU B O 1
ATOM 2705 N N . GLY B 1 162 ? 12.969 7.184 -3.6 1 95.38 162 GLY B N 1
ATOM 2706 C CA . GLY B 1 162 ? 12.438 7.137 -4.953 1 95.38 162 GLY B CA 1
ATOM 2707 C C . GLY B 1 162 ? 12.156 5.727 -5.438 1 95.38 162 GLY B C 1
ATOM 2708 O O . GLY B 1 162 ? 11.117 5.469 -6.043 1 95.38 162 GLY B O 1
ATOM 2709 N N . ALA B 1 163 ? 13.062 4.812 -5.078 1 94.94 163 ALA B N 1
ATOM 2710 C CA . ALA B 1 163 ? 12.914 3.416 -5.48 1 94.94 163 ALA B CA 1
ATOM 2711 C C . ALA B 1 163 ? 11.797 2.732 -4.699 1 94.94 163 ALA B C 1
ATOM 2713 O O . ALA B 1 163 ? 10.992 1.992 -5.27 1 94.94 163 ALA B O 1
ATOM 2714 N N . ALA B 1 164 ? 11.75 3.02 -3.432 1 95.19 164 ALA B N 1
ATOM 2715 C CA . ALA B 1 164 ? 10.773 2.365 -2.557 1 95.19 164 ALA B CA 1
ATOM 2716 C C . ALA B 1 164 ? 9.367 2.887 -2.818 1 95.19 164 ALA B C 1
ATOM 2718 O O . ALA B 1 164 ? 8.406 2.113 -2.832 1 95.19 164 ALA B O 1
ATOM 2719 N N . PHE B 1 165 ? 9.195 4.176 -3.119 1 94.25 165 PHE B N 1
ATOM 2720 C CA . PHE B 1 165 ? 7.895 4.793 -3.332 1 94.25 165 PHE B CA 1
ATOM 2721 C C . PHE B 1 165 ? 7.262 4.289 -4.625 1 94.25 165 PHE B C 1
ATOM 2723 O O . PHE B 1 165 ? 6.059 4.457 -4.836 1 94.25 165 PHE B O 1
ATOM 2730 N N . ASN B 1 166 ? 8.078 3.66 -5.457 1 89.19 166 ASN B N 1
ATOM 2731 C CA . ASN B 1 166 ? 7.527 3.121 -6.691 1 89.19 166 ASN B CA 1
ATOM 2732 C C . ASN B 1 166 ? 6.516 2.012 -6.418 1 89.19 166 ASN B C 1
ATOM 2734 O O . ASN B 1 166 ? 5.695 1.687 -7.281 1 89.19 166 ASN B O 1
ATOM 2738 N N . MET B 1 167 ? 6.605 1.467 -5.195 1 85.25 167 MET B N 1
ATOM 2739 C CA . MET B 1 167 ? 5.641 0.432 -4.84 1 85.25 167 MET B CA 1
ATOM 2740 C C . MET B 1 167 ? 4.312 1.051 -4.406 1 85.25 167 MET B C 1
ATOM 2742 O O . MET B 1 167 ? 3.291 0.365 -4.355 1 85.25 167 MET B O 1
ATOM 2746 N N . CYS B 1 168 ? 4.375 2.367 -3.992 1 75.38 168 CYS B N 1
ATOM 2747 C CA . CYS B 1 168 ? 3.148 3.068 -3.629 1 75.38 168 CYS B CA 1
ATOM 2748 C C . CYS B 1 168 ? 2.404 3.545 -4.871 1 75.38 168 CYS B C 1
ATOM 2750 O O . CYS B 1 168 ? 2.883 4.43 -5.586 1 75.38 168 CYS B O 1
ATOM 2752 N N . VAL B 1 169 ? 1.478 2.77 -5.277 1 66.88 169 VAL B N 1
ATOM 2753 C CA . VAL B 1 169 ? 0.731 3.109 -6.48 1 66.88 169 VAL B CA 1
ATOM 2754 C C . VAL B 1 169 ? -0.417 4.051 -6.129 1 66.88 169 VAL B C 1
ATOM 2756 O O . VAL B 1 169 ? -0.936 4.02 -5.012 1 66.88 169 VAL B O 1
#

Solvent-accessible surface area (backbone atoms only — not comparable to full-atom values): 18707 Å² total; per-residue (Å²): 129,64,65,66,53,55,54,50,47,54,64,39,21,77,83,67,75,71,44,32,42,64,68,37,50,37,73,68,45,75,16,60,73,88,53,80,39,49,55,61,41,48,40,50,54,47,50,76,47,24,84,82,69,76,72,41,34,39,66,70,37,38,52,54,48,48,54,52,49,51,54,50,50,52,52,49,55,66,41,20,78,81,68,72,49,42,31,37,66,68,36,46,52,49,44,42,42,72,74,70,46,86,70,52,70,69,54,53,52,49,59,51,52,70,73,28,80,82,66,71,70,46,34,31,51,38,56,48,51,43,51,54,52,45,48,52,44,39,48,54,36,48,49,73,66,25,78,80,67,75,58,49,34,82,34,40,56,67,54,47,47,58,30,43,49,60,58,64,110,128,63,66,66,55,55,53,51,47,55,62,38,21,75,83,67,75,70,44,34,41,64,66,38,51,35,72,67,44,77,16,60,74,87,53,79,40,48,56,61,38,48,40,50,54,47,52,75,44,22,84,81,70,75,72,42,33,40,65,71,35,38,51,55,48,49,54,53,50,51,54,52,48,53,52,48,56,66,38,20,77,82,68,72,49,42,31,37,66,68,36,45,53,49,45,42,41,73,75,68,45,87,70,53,70,67,54,51,52,49,57,50,52,70,72,27,77,81,66,71,68,44,34,30,51,39,57,48,52,42,50,54,51,45,49,53,42,40,46,53,37,49,48,72,66,24,78,81,67,74,59,48,34,83,35,41,58,67,54,47,47,57,30,42,50,62,58,64,110

Sequence (338 aa):
MDQRITEIFKRVDTDGSGYINAEELQAALTNGLGTPFDINCISLMISLFDTDNNGTISLNEFSQLFNYITAWQNLFTQHDRDRSGSIDLNEFSYALQHFGYNLSPRFVQWLMMRFDRQRLNKLGFDKYIYILVCLQILTRSFSSLDVQRRGVVNMSFEQFLGAAFNMCVMDQRITEIFKRVDTDGSGYINAEELQAALTNGLGTPFDINCISLMISLFDTDNNGTISLNEFSQLFNYITAWQNLFTQHDRDRSGSIDLNEFSYALQHFGYNLSPRFVQWLMMRFDRQRLNKLGFDKYIYILVCLQILTRSFSSLDVQRRGVVNMSFEQFLGAAFNMCV

Organism: Taenia asiatica (NCBI:txid60517)

Foldseek 3Di:
DPPVLVVLVCVLVPVRPQWHALVSVQVSDDQQPPDTFDSVLSQLLCVVQVPVPPRIAHSVSSVVSVVVLVVLVVLVCVLPVVNSQWHALVSQVVSCVVVPDPDDSVVSVVLVCVQPVVPPRIGTSSSSVLSVLLVVQLVVLVCVQVVVVPVDGDDDPVSVCVSNCSSVD/DPPVLVVLVCVLVPVRPQWHALVSVQVSDDQQPPDTFDSVLSQLLCVVQVPVPPRIAHSVSSVVSVVVLVVLVVLQCVLPVVNSQWHALVSQVVSCVVVPDDDDSVVSVVLVCVQPVVPPRIGTSSSSVLSVLLVVQLVVLVCVQVVVVPVDGDDDPVSVCVSNCSSVD

InterPro domains:
  IPR002048 EF-hand domain [PF13405] (72-100)
  IPR002048 EF-hand domain [PF13499] (3-66)
  IPR002048 EF-hand domain [PS50222] (1-35)
  IPR002048 EF-hand domain [PS50222] (67-102)
  IPR002048 EF-hand domain [SM00054] (4-32)
  IPR002048 EF-hand domain [SM00054] (41-69)
  IPR002048 EF-hand domain [SM00054] (71-99)
  IPR011992 EF-hand domain pair [SSF47473] (3-161)
  IPR018247 EF-Hand 1, calcium-binding site [PS00018] (13-25)
  IPR018247 EF-Hand 1, calcium-binding site [PS00018] (80-92)
  IPR051426 Peflin/Sorcin Calcium-Binding [PTHR46212] (1-167)

pLDDT: mean 93.17, std 5.48, range [62.94, 98.38]